Protein AF-A0A497JAL9-F1 (afdb_monomer)

Sequence (230 aa):
MIKQVTHIVPVGFTKEKLIEGIKQFPFHKIILVLGKDDIQGERRAKKTAREIERTFKDIAEVEYLYVDKEDVLNASLELVRAIKKERSEGREVMLNASGSLRNLSIACYISALLSNAKIYTTISKYEDGEVVGVEKVVPIPFIPIRDVSDEQMEILKALKREAPSIDELIYRMKPEIRKGSNEHNSERARVSHHLRKLKKWGLVDTEKVGKNLRIRLTKLGKVYVAGRGG

Nearest PDB structures (foldseek):
  6wxq-assembly1_B  TM=6.470E-01  e=3.733E-10  Saccharolobus solfataricus
  8t66-assembly1_A  TM=6.912E-01  e=1.829E-07  Nitrosococcus halophilus Nc 4
  8t65-assembly1_B  TM=7.073E-01  e=1.253E-06  Nitrosococcus halophilus Nc 4
  1xmx-assembly1_A  TM=4.469E-01  e=4.996E-06  Vibrio cholerae
  6nn7-assembly2_F  TM=3.468E-01  e=5.928E-02  Homo sapiens

Secondary structure (DSSP, 8-state):
----EEEEEE--S-HHHHHHHHTTS--SEEEEEEESS-SHHHHHHHHHHHHHHHHHTTTSEEEEEEE-SS-HHHHHHHHHHHHHHHHHTT-EEEEETTSS-HHHHHHHHHHHHHHT-EEEEEEEEEETTEEEEEEEEEEPPP----PPPHHHHHHHHHTTS-BSSHHHHHHHH-TTS-TTSHHHHHHHHHHHHHHHHHHHTTSEEEEEETTEEEEEE-HHHHHHHHHH--

Radius of gyration: 23.19 Å; Cα contacts (8 Å, |Δi|>4): 377; chains: 1; bounding box: 51×42×67 Å

Structure (mmCIF, N/CA/C/O backbone):
data_AF-A0A497JAL9-F1
#
_entry.id   AF-A0A497JAL9-F1
#
loop_
_atom_site.group_PDB
_atom_site.id
_atom_site.type_symbol
_atom_site.label_atom_id
_atom_site.label_alt_id
_atom_site.label_comp_id
_atom_site.label_asym_id
_atom_site.label_entity_id
_atom_site.label_seq_id
_atom_site.pdbx_PDB_ins_code
_atom_site.Cartn_x
_atom_site.Cartn_y
_atom_site.Cartn_z
_atom_site.occupancy
_atom_site.B_iso_or_equiv
_atom_site.auth_seq_id
_atom_site.auth_comp_id
_atom_site.auth_asym_id
_atom_site.auth_atom_id
_atom_site.pdbx_PDB_model_num
ATOM 1 N N . MET A 1 1 ? -19.205 -19.050 -1.566 1.00 54.62 1 MET A N 1
ATOM 2 C CA . MET A 1 1 ? -18.861 -18.513 -0.230 1.00 54.62 1 MET A CA 1
ATOM 3 C C . MET A 1 1 ? -18.665 -17.016 -0.346 1.00 54.62 1 MET A C 1
ATOM 5 O O . MET A 1 1 ? -17.903 -16.595 -1.209 1.00 54.62 1 MET A O 1
ATOM 9 N N . ILE A 1 2 ? -19.353 -16.227 0.482 1.00 66.25 2 ILE A N 1
ATOM 10 C CA . ILE A 1 2 ? -19.061 -14.796 0.622 1.00 66.25 2 ILE A CA 1
ATOM 11 C C . ILE A 1 2 ? -17.683 -14.687 1.277 1.00 66.25 2 ILE A C 1
ATOM 13 O O . ILE A 1 2 ? -17.426 -15.324 2.297 1.00 66.25 2 ILE A O 1
ATOM 17 N N . LYS A 1 3 ? -16.773 -13.942 0.653 1.00 83.69 3 LYS A N 1
ATOM 18 C CA . LYS A 1 3 ? -15.418 -13.760 1.167 1.00 83.69 3 LYS A CA 1
ATOM 19 C C . LYS A 1 3 ? -15.480 -12.819 2.372 1.00 83.69 3 LYS A C 1
ATOM 21 O O . LYS A 1 3 ? -15.818 -11.650 2.210 1.00 83.69 3 LYS A O 1
ATOM 26 N N . GLN A 1 4 ? -15.187 -13.332 3.566 1.00 94.56 4 GLN A N 1
ATOM 27 C CA . GLN A 1 4 ? -15.139 -12.514 4.777 1.00 94.56 4 GLN A CA 1
ATOM 28 C C . GLN A 1 4 ? -13.970 -11.526 4.711 1.00 94.56 4 GLN A C 1
ATOM 30 O O . GLN A 1 4 ? -12.921 -11.831 4.140 1.00 94.56 4 GLN A O 1
ATOM 35 N N . VAL A 1 5 ? -14.155 -10.346 5.300 1.00 97.00 5 VAL A N 1
ATOM 36 C CA . VAL A 1 5 ? -13.181 -9.249 5.260 1.00 97.00 5 VAL A CA 1
ATOM 37 C C . VAL A 1 5 ? -12.901 -8.756 6.675 1.00 97.00 5 VAL A C 1
ATOM 39 O O . VAL A 1 5 ? -13.833 -8.396 7.400 1.00 97.00 5 VAL A O 1
ATOM 42 N N . THR A 1 6 ? -11.620 -8.705 7.033 1.00 98.25 6 THR A N 1
ATOM 43 C CA . THR A 1 6 ? -11.118 -8.128 8.280 1.00 98.25 6 THR A CA 1
ATOM 44 C C . THR A 1 6 ? -10.454 -6.786 8.007 1.00 98.25 6 THR A C 1
ATOM 46 O O . THR A 1 6 ? -9.517 -6.687 7.209 1.00 98.25 6 THR A O 1
ATOM 49 N N . HIS A 1 7 ? -10.923 -5.749 8.693 1.00 97.81 7 HIS A N 1
ATOM 50 C CA . HIS A 1 7 ? -10.297 -4.432 8.692 1.00 97.81 7 HIS A CA 1
ATOM 51 C C . HIS A 1 7 ? -9.345 -4.308 9.878 1.00 97.81 7 HIS A C 1
ATOM 53 O O . HIS A 1 7 ? -9.765 -4.452 11.019 1.00 97.81 7 HIS A O 1
ATOM 59 N N . ILE A 1 8 ? -8.079 -3.989 9.625 1.00 98.25 8 ILE A N 1
ATOM 60 C CA . ILE A 1 8 ? -7.119 -3.612 10.666 1.00 98.25 8 ILE A CA 1
ATOM 61 C C . ILE A 1 8 ? -7.022 -2.087 10.685 1.00 98.25 8 ILE A C 1
ATOM 63 O O . ILE A 1 8 ? -6.689 -1.462 9.673 1.00 98.25 8 ILE A O 1
ATOM 67 N N . VAL A 1 9 ? -7.344 -1.485 11.828 1.00 97.69 9 VAL A N 1
ATOM 68 C CA . VAL A 1 9 ? -7.588 -0.046 11.948 1.00 97.69 9 VAL A CA 1
ATOM 69 C C . VAL A 1 9 ? -6.788 0.531 13.118 1.00 97.69 9 VAL A C 1
ATOM 71 O O . VAL A 1 9 ? -7.226 0.453 14.265 1.00 97.69 9 VAL A O 1
ATOM 74 N N . PRO A 1 10 ? -5.623 1.142 12.853 1.00 95.88 10 PRO A N 1
ATOM 75 C CA . PRO A 1 10 ? -4.967 2.051 13.782 1.00 95.88 10 PRO A CA 1
ATOM 76 C C . PRO A 1 10 ? -5.909 3.127 14.305 1.00 95.88 10 PRO A C 1
ATOM 78 O O . PRO A 1 10 ? -6.431 3.941 13.535 1.00 95.88 10 PRO A O 1
ATOM 81 N N . VAL A 1 11 ? -6.077 3.170 15.624 1.00 95.06 11 VAL A N 1
ATOM 82 C CA . VAL A 1 11 ? -6.975 4.122 16.276 1.00 95.06 11 VAL A CA 1
ATOM 83 C C . VAL A 1 11 ? -6.198 5.332 16.784 1.00 95.06 11 VAL A C 1
ATOM 85 O O . VAL A 1 11 ? -5.088 5.228 17.307 1.00 95.06 11 VAL A O 1
ATOM 88 N N . GLY A 1 12 ? -6.793 6.506 16.609 1.00 89.94 12 GLY A N 1
ATOM 89 C CA . GLY A 1 12 ? -6.346 7.763 17.198 1.00 89.94 12 GLY A CA 1
ATOM 90 C C . GLY A 1 12 ? -7.543 8.541 17.727 1.00 89.94 12 GLY A C 1
ATOM 91 O O . GLY A 1 12 ? -8.409 7.978 18.395 1.00 89.94 12 GLY A O 1
ATOM 92 N N . PHE A 1 13 ? -7.598 9.848 17.482 1.00 88.00 13 PHE A N 1
ATOM 93 C CA . PHE A 1 13 ? -8.537 10.729 18.197 1.00 88.00 13 PHE A CA 1
ATOM 94 C C . PHE A 1 13 ? -9.815 11.064 17.428 1.00 88.00 13 PHE A C 1
ATOM 96 O O . PHE A 1 13 ? -10.714 11.664 18.008 1.00 88.00 13 PHE A O 1
ATOM 103 N N . THR A 1 14 ? -9.891 10.712 16.145 1.00 86.12 14 THR A N 1
ATOM 104 C CA . THR A 1 14 ? -10.968 11.153 15.248 1.00 86.12 14 THR A CA 1
ATOM 105 C C . THR A 1 14 ? -11.893 9.982 14.923 1.00 86.12 14 THR A C 1
ATOM 107 O O . THR A 1 14 ? -11.645 9.226 13.980 1.00 86.12 14 THR A O 1
ATOM 110 N N . LYS A 1 15 ? -12.945 9.809 15.731 1.00 90.44 15 LYS A N 1
ATOM 111 C CA . LYS A 1 15 ? -13.888 8.684 15.628 1.00 90.44 15 LYS A CA 1
ATOM 112 C C . LYS A 1 15 ? -14.605 8.666 14.280 1.00 90.44 15 LYS A C 1
ATOM 114 O O . LYS A 1 15 ? -14.621 7.643 13.602 1.00 90.44 15 LYS A O 1
ATOM 119 N N . GLU A 1 16 ? -15.174 9.802 13.897 1.00 89.88 16 GLU A N 1
ATOM 120 C CA . GLU A 1 16 ? -16.050 9.974 12.736 1.00 89.88 16 GLU A CA 1
ATOM 121 C C . GLU A 1 16 ? -15.309 9.568 11.461 1.00 89.88 16 GLU A C 1
ATOM 123 O O . GLU A 1 16 ? -15.792 8.754 10.679 1.00 89.88 16 GLU A O 1
ATOM 128 N N . LYS A 1 17 ? -14.054 10.016 11.329 1.00 90.38 17 LYS A N 1
ATOM 129 C CA . LYS A 1 17 ? -13.170 9.636 10.221 1.00 90.38 17 LYS A CA 1
ATOM 130 C C . LYS A 1 17 ? -12.961 8.121 10.118 1.00 90.38 17 LYS A C 1
ATOM 132 O O . LYS A 1 17 ? -12.923 7.579 9.013 1.00 90.38 17 LYS A O 1
ATOM 137 N N . LEU A 1 18 ? -12.779 7.441 11.251 1.00 93.19 18 LEU A N 1
ATOM 138 C CA . LEU A 1 18 ? -12.552 5.997 11.285 1.00 93.19 18 LEU A CA 1
ATOM 139 C C . LEU A 1 18 ? -13.826 5.218 10.959 1.00 93.19 18 LEU A C 1
ATOM 141 O O . LEU A 1 18 ? -13.767 4.312 10.131 1.00 93.19 18 LEU A O 1
ATOM 145 N N . ILE A 1 19 ? -14.961 5.601 11.550 1.00 94.31 19 ILE A N 1
ATOM 146 C CA . ILE A 1 19 ? -16.273 4.995 11.279 1.00 94.31 19 ILE A CA 1
ATOM 147 C C . ILE A 1 19 ? -16.608 5.113 9.794 1.00 94.31 19 ILE A C 1
ATOM 149 O O . ILE A 1 19 ? -16.846 4.101 9.132 1.00 94.31 19 ILE A O 1
ATOM 153 N N . GLU A 1 20 ? -16.565 6.331 9.256 1.00 93.31 20 GLU A N 1
ATOM 154 C CA . GLU A 1 20 ? -16.902 6.577 7.856 1.00 93.31 20 GLU A CA 1
ATOM 155 C C . GLU A 1 20 ? -15.916 5.888 6.913 1.00 93.31 20 GLU A C 1
ATOM 157 O O . GLU A 1 20 ? -16.321 5.363 5.879 1.00 93.31 20 GLU A O 1
ATOM 162 N N . GLY A 1 21 ? -14.639 5.786 7.299 1.00 93.06 21 GLY A N 1
ATOM 163 C CA . GLY A 1 21 ? -13.631 5.054 6.538 1.00 93.06 21 GLY A CA 1
ATOM 164 C C . GLY A 1 21 ? -13.780 3.529 6.558 1.00 93.06 21 GLY A C 1
ATOM 165 O O . GLY A 1 21 ? -13.422 2.881 5.573 1.00 93.06 21 GLY A O 1
ATOM 166 N N . ILE A 1 22 ? -14.290 2.935 7.641 1.00 95.25 22 ILE A N 1
ATOM 167 C CA . ILE A 1 22 ? -14.580 1.490 7.716 1.00 95.25 22 ILE A CA 1
ATOM 168 C C . ILE A 1 22 ? -15.758 1.145 6.799 1.00 95.25 22 ILE A C 1
ATOM 170 O O . ILE A 1 22 ? -15.661 0.194 6.029 1.00 95.25 22 ILE A O 1
ATOM 174 N N . LYS A 1 23 ? -16.812 1.973 6.799 1.00 94.81 23 LYS A N 1
ATOM 175 C CA . LYS A 1 23 ? -18.024 1.782 5.981 1.00 94.81 23 LYS A CA 1
ATOM 176 C C . LYS A 1 23 ? -17.788 1.806 4.464 1.00 94.81 23 LYS A C 1
ATOM 178 O O . LYS A 1 23 ? -18.663 1.385 3.717 1.00 94.81 23 LYS A O 1
ATOM 183 N N . GLN A 1 24 ? -16.630 2.280 3.995 1.00 95.06 24 GLN A N 1
ATOM 184 C CA . GLN A 1 24 ? -16.319 2.354 2.559 1.00 95.06 24 GLN A CA 1
ATOM 185 C C . GLN A 1 24 ? -16.096 0.985 1.900 1.00 95.06 24 GLN A C 1
ATOM 187 O O . GLN A 1 24 ? -16.057 0.897 0.673 1.00 95.06 24 GLN A O 1
ATOM 192 N N . PHE A 1 25 ? -15.925 -0.078 2.689 1.00 94.56 25 PHE A N 1
ATOM 193 C CA . PHE A 1 25 ? -15.725 -1.435 2.189 1.00 94.56 25 PHE A CA 1
ATOM 194 C C . PHE A 1 25 ? -16.517 -2.445 3.024 1.00 94.56 25 PHE A C 1
ATOM 196 O O . PHE A 1 25 ? -16.870 -2.145 4.163 1.00 94.56 25 PHE A O 1
ATOM 203 N N . PRO A 1 26 ? -16.790 -3.653 2.497 1.00 95.00 26 PRO A N 1
ATOM 204 C CA . PRO A 1 26 ? -17.369 -4.727 3.294 1.00 95.00 26 PRO A CA 1
ATOM 205 C C . PRO A 1 26 ? -16.466 -5.082 4.476 1.00 95.00 26 PRO A C 1
ATOM 207 O O . PRO A 1 26 ? -15.263 -5.261 4.301 1.00 95.00 26 PRO A O 1
ATOM 210 N N . PHE A 1 27 ? -17.051 -5.266 5.656 1.00 95.50 27 PHE A N 1
ATOM 211 C CA . PHE A 1 27 ? -16.344 -5.685 6.861 1.00 95.50 27 PHE A CA 1
ATOM 212 C C . PHE A 1 27 ? -17.172 -6.731 7.610 1.00 95.50 27 PHE A C 1
ATOM 214 O O . PHE A 1 27 ? -18.397 -6.684 7.615 1.00 95.50 27 PHE A O 1
ATOM 221 N N . HIS A 1 28 ? -16.482 -7.700 8.200 1.00 97.00 28 HIS A N 1
ATOM 222 C CA . HIS A 1 28 ? -17.069 -8.757 9.035 1.00 97.00 28 HIS A CA 1
ATOM 223 C C . HIS A 1 28 ? -16.363 -8.830 10.392 1.00 97.00 28 HIS A C 1
ATOM 225 O O . HIS A 1 28 ? -16.961 -9.222 11.390 1.00 97.00 28 HIS A O 1
ATOM 231 N N . LYS A 1 29 ? -15.092 -8.409 10.420 1.00 97.81 29 LYS A N 1
ATOM 232 C CA . LYS A 1 29 ? -14.285 -8.247 11.621 1.00 97.81 29 LYS A CA 1
ATOM 233 C C . LYS A 1 29 ? -13.485 -6.948 11.562 1.00 97.81 29 LYS A C 1
ATOM 235 O O . LYS A 1 29 ? -13.030 -6.538 10.490 1.00 97.81 29 LYS A O 1
ATOM 240 N N . ILE A 1 30 ? -13.292 -6.314 12.711 1.00 98.31 30 ILE A N 1
ATOM 241 C CA . ILE A 1 30 ? -12.505 -5.096 12.885 1.00 98.31 30 ILE A CA 1
ATOM 242 C C . ILE A 1 30 ? -11.471 -5.352 13.982 1.00 98.31 30 ILE A C 1
ATOM 244 O O . ILE A 1 30 ? -11.822 -5.646 15.118 1.00 98.31 30 ILE A O 1
ATOM 248 N N . ILE A 1 31 ? -10.191 -5.211 13.653 1.00 98.44 31 ILE A N 1
ATOM 249 C CA . ILE A 1 31 ? -9.084 -5.249 14.610 1.00 98.44 31 ILE A CA 1
ATOM 250 C C . ILE A 1 31 ? -8.635 -3.808 14.854 1.00 98.44 31 ILE A C 1
ATOM 252 O O . ILE A 1 31 ? -8.026 -3.178 13.985 1.00 98.44 31 ILE A O 1
ATOM 256 N N . LEU A 1 32 ? -8.948 -3.279 16.033 1.00 97.81 32 LEU A N 1
ATOM 257 C CA . LEU A 1 32 ? -8.580 -1.935 16.466 1.00 97.81 32 LEU A CA 1
ATOM 258 C C . LEU A 1 32 ? -7.164 -1.954 17.045 1.00 97.81 32 LEU A C 1
ATOM 260 O O . LEU A 1 32 ? -6.902 -2.632 18.038 1.00 97.81 32 LEU A O 1
ATOM 264 N N . VAL A 1 33 ? -6.247 -1.211 16.422 1.00 97.12 33 VAL A N 1
ATOM 265 C CA . VAL A 1 33 ? -4.834 -1.186 16.821 1.00 97.12 33 VAL A CA 1
ATOM 266 C C . VAL A 1 33 ? -4.569 0.009 17.731 1.00 97.12 33 VAL A C 1
ATOM 268 O O . VAL A 1 33 ? -4.807 1.156 17.342 1.00 97.12 33 VAL A O 1
ATOM 271 N N . LEU A 1 34 ? -4.079 -0.275 18.935 1.00 95.12 34 LEU A N 1
ATOM 272 C CA . LEU A 1 34 ? -3.875 0.658 20.044 1.00 95.12 34 LEU A CA 1
ATOM 273 C C . LEU A 1 34 ? -2.447 0.560 20.592 1.00 95.12 34 LEU A C 1
ATOM 275 O O . LEU A 1 34 ? -1.746 -0.420 20.351 1.00 95.12 34 LEU A O 1
ATOM 279 N N . GLY A 1 35 ? -2.013 1.572 21.337 1.00 92.25 35 GLY A N 1
ATOM 280 C CA . GLY A 1 35 ? -0.734 1.549 22.046 1.00 92.25 35 GLY A CA 1
ATOM 281 C C . GLY A 1 35 ? -0.797 0.743 23.345 1.00 92.25 35 GLY A C 1
ATOM 282 O O . GLY A 1 35 ? -1.818 0.753 24.035 1.00 92.25 35 GLY A O 1
ATOM 283 N N . LYS A 1 36 ? 0.304 0.070 23.700 1.00 89.00 36 LYS A N 1
ATOM 284 C CA . LYS A 1 36 ? 0.447 -0.642 24.987 1.00 89.00 36 LYS A CA 1
ATOM 285 C C . LYS A 1 36 ? 0.458 0.309 26.191 1.00 89.00 36 LYS A C 1
ATOM 287 O O . LYS A 1 36 ? -0.063 -0.047 27.246 1.00 89.00 36 LYS A O 1
ATOM 292 N N . ASP A 1 37 ? 0.992 1.515 26.024 1.00 83.12 37 ASP A N 1
ATOM 293 C CA . ASP A 1 37 ? 1.169 2.466 27.124 1.00 83.12 37 ASP A CA 1
ATOM 294 C C . ASP A 1 37 ? -0.157 3.033 27.654 1.00 83.12 37 ASP A C 1
ATOM 296 O O . ASP A 1 37 ? -1.207 2.965 27.014 1.00 83.12 37 ASP A O 1
ATOM 300 N N . ASP A 1 38 ? -0.133 3.634 28.844 1.00 76.50 38 ASP A N 1
ATOM 301 C CA . ASP A 1 38 ? -1.302 4.320 29.419 1.00 76.50 38 ASP A CA 1
ATOM 302 C C . ASP A 1 38 ? -1.085 5.826 29.609 1.00 76.50 38 ASP A C 1
ATOM 304 O O . ASP A 1 38 ? -1.479 6.433 30.604 1.00 76.50 38 ASP A O 1
ATOM 308 N N . ILE A 1 39 ? -0.455 6.451 28.616 1.00 80.75 39 ILE A N 1
ATOM 309 C CA . ILE A 1 39 ? -0.305 7.907 28.551 1.00 80.75 39 ILE A CA 1
ATOM 310 C C . ILE A 1 39 ? -1.612 8.591 28.117 1.00 80.75 39 ILE A C 1
ATOM 312 O O . ILE A 1 39 ? -2.488 7.976 27.506 1.00 80.75 39 ILE A O 1
ATOM 316 N N . GLN A 1 40 ? -1.744 9.895 28.388 1.00 76.50 40 GLN A N 1
ATOM 317 C CA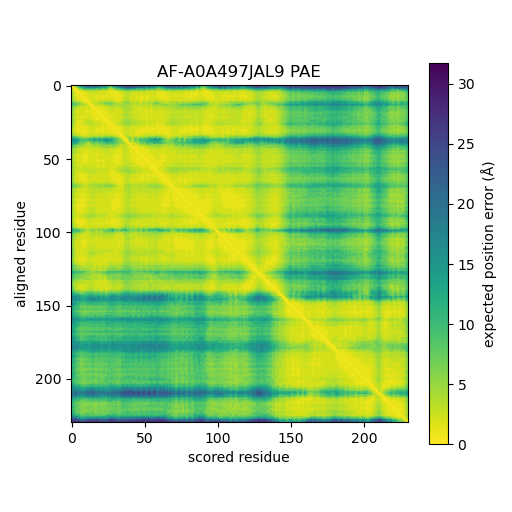 . GLN A 1 40 ? -2.969 10.671 28.123 1.00 76.50 40 GLN A CA 1
ATOM 318 C C . GLN A 1 40 ? -3.490 10.515 26.683 1.00 76.50 40 GLN A C 1
ATOM 320 O O . GLN A 1 40 ? -4.691 10.329 26.473 1.00 76.50 40 GLN A O 1
ATOM 325 N N . GLY A 1 41 ? -2.590 10.545 25.694 1.00 80.44 41 GLY A N 1
ATOM 326 C CA . GLY A 1 41 ? -2.948 10.316 24.294 1.00 80.44 41 GLY A CA 1
ATOM 327 C C . GLY A 1 41 ? -3.560 8.931 24.072 1.00 80.44 41 GLY A C 1
ATOM 328 O O . GLY A 1 41 ? -4.585 8.805 23.408 1.00 80.44 41 GLY A O 1
ATOM 329 N N . GLU A 1 42 ? -3.002 7.891 24.688 1.00 87.94 42 GLU A N 1
ATOM 330 C CA . GLU A 1 42 ? -3.510 6.528 24.530 1.00 87.94 42 GLU A CA 1
ATOM 331 C C . GLU A 1 42 ? -4.855 6.318 25.230 1.00 87.94 42 GLU A C 1
ATOM 333 O O . GLU A 1 42 ? -5.739 5.667 24.681 1.00 87.94 42 GLU A O 1
ATOM 338 N N . ARG A 1 43 ? -5.090 6.960 26.380 1.00 87.56 43 ARG A N 1
ATOM 339 C CA . ARG A 1 43 ? -6.415 6.950 27.026 1.00 87.56 43 ARG A CA 1
ATOM 340 C C . ARG A 1 43 ? -7.504 7.504 26.110 1.00 87.56 43 ARG A C 1
ATOM 342 O O . ARG A 1 43 ? -8.606 6.956 26.056 1.00 87.56 43 ARG A O 1
ATOM 349 N N . ARG A 1 44 ? -7.192 8.563 25.353 1.00 90.00 44 ARG A N 1
ATOM 350 C CA . ARG A 1 44 ? -8.113 9.124 24.355 1.00 90.00 44 ARG A CA 1
ATOM 351 C C . ARG A 1 44 ? -8.338 8.156 23.194 1.00 90.00 44 ARG A C 1
ATOM 353 O O . ARG A 1 44 ? -9.487 7.950 22.824 1.00 90.00 44 ARG A O 1
ATOM 360 N N . ALA A 1 45 ? -7.284 7.528 22.670 1.00 92.31 45 ALA A N 1
ATOM 361 C CA . ALA A 1 45 ? -7.406 6.519 21.614 1.00 92.31 45 ALA A CA 1
ATOM 362 C C . ALA A 1 45 ? -8.239 5.302 22.064 1.00 92.31 45 ALA A C 1
ATOM 364 O O . ALA A 1 45 ? -9.151 4.891 21.350 1.00 92.31 45 ALA A O 1
ATOM 365 N N . LYS A 1 46 ? -8.020 4.796 23.286 1.00 93.81 46 LYS A N 1
ATOM 366 C CA . LYS A 1 46 ? -8.829 3.736 23.915 1.00 93.81 46 LYS A CA 1
ATOM 367 C C . LYS A 1 46 ? -10.303 4.139 24.044 1.00 93.81 46 LYS A C 1
ATOM 369 O O . LYS A 1 46 ? -11.182 3.314 23.802 1.00 93.81 46 LYS A O 1
ATOM 374 N N . LYS A 1 47 ? -10.601 5.402 24.387 1.00 94.25 47 LYS A N 1
ATOM 375 C CA . LYS A 1 47 ? -11.983 5.920 24.403 1.00 94.25 47 LYS A CA 1
ATOM 376 C C . LYS A 1 47 ? -12.600 5.892 23.001 1.00 94.25 47 LYS A C 1
ATOM 378 O O . LYS A 1 47 ? -13.681 5.331 22.846 1.00 94.25 47 LYS A O 1
ATOM 383 N N . THR A 1 48 ? -11.895 6.412 21.994 1.00 95.19 48 THR A N 1
ATOM 384 C CA . THR A 1 48 ? -12.325 6.346 20.586 1.00 95.19 48 THR A CA 1
ATOM 385 C C . THR A 1 48 ? -12.597 4.902 20.160 1.00 95.19 48 THR A C 1
ATOM 387 O O . THR A 1 48 ? -13.622 4.622 19.547 1.00 95.19 48 THR A O 1
ATOM 390 N N . ALA A 1 49 ? -11.711 3.968 20.514 1.00 96.38 49 ALA A N 1
ATOM 391 C CA . ALA A 1 49 ? -11.836 2.563 20.143 1.00 96.38 49 ALA A CA 1
ATOM 392 C C . ALA A 1 49 ? -13.090 1.910 20.743 1.00 96.38 49 ALA A C 1
ATOM 394 O O . ALA A 1 49 ? -13.824 1.243 20.021 1.00 96.38 49 ALA A O 1
ATOM 395 N N . ARG A 1 50 ? -13.403 2.190 22.016 1.00 96.75 50 ARG A N 1
ATOM 396 C CA . ARG A 1 50 ? -14.649 1.732 22.660 1.00 96.75 50 ARG A CA 1
ATOM 397 C C . ARG A 1 50 ? -15.899 2.298 21.988 1.00 96.75 50 ARG A C 1
ATOM 399 O O . ARG A 1 50 ? -16.920 1.623 21.916 1.00 96.75 50 ARG A O 1
ATOM 406 N N . GLU A 1 51 ? -15.853 3.543 21.523 1.00 96.44 51 GLU A N 1
ATOM 407 C CA . GLU A 1 51 ? -16.971 4.151 20.790 1.00 96.44 51 GLU A CA 1
ATOM 408 C C . GLU A 1 51 ? -17.157 3.505 19.406 1.00 96.44 51 GLU A C 1
ATOM 410 O O . GLU A 1 51 ? -18.291 3.237 19.001 1.00 96.44 51 GLU A O 1
ATOM 415 N N . ILE A 1 52 ? -16.059 3.185 18.712 1.00 96.56 52 ILE A N 1
ATOM 416 C CA . ILE A 1 52 ? -16.082 2.429 17.450 1.00 96.56 52 ILE A CA 1
ATOM 417 C C . ILE A 1 52 ? -16.629 1.013 17.681 1.00 96.56 52 ILE A C 1
ATOM 419 O O . ILE A 1 52 ? -17.526 0.589 16.958 1.00 96.56 52 ILE A O 1
ATOM 423 N N . GLU A 1 53 ? -16.158 0.308 18.713 1.00 97.75 53 GLU A N 1
ATOM 424 C CA . GLU A 1 53 ? -16.663 -1.015 19.098 1.00 97.75 53 GLU A CA 1
ATOM 425 C C . GLU A 1 53 ? -18.174 -0.980 19.341 1.00 97.75 53 GLU A C 1
ATOM 427 O O . GLU A 1 53 ? -18.913 -1.751 18.736 1.00 97.75 53 GLU A O 1
ATOM 432 N N . ARG A 1 54 ? -18.661 -0.031 20.151 1.00 97.06 54 ARG A N 1
ATOM 433 C CA . ARG A 1 54 ? -20.102 0.141 20.407 1.00 97.06 54 ARG A CA 1
ATOM 434 C C . ARG A 1 54 ? -20.916 0.365 19.138 1.00 97.06 54 ARG A C 1
ATOM 436 O O . ARG A 1 54 ? -22.067 -0.046 19.103 1.00 97.06 54 ARG A O 1
ATOM 443 N N . THR A 1 55 ? -20.332 1.017 18.135 1.00 97.00 55 THR A N 1
ATOM 444 C CA . THR A 1 55 ? -20.999 1.300 16.858 1.00 97.00 55 THR A CA 1
ATOM 445 C C . THR A 1 55 ? -21.143 0.044 15.994 1.00 97.00 55 THR A C 1
ATOM 447 O O . THR A 1 55 ? -22.120 -0.077 15.262 1.00 97.00 55 THR A O 1
ATOM 450 N N . PHE A 1 56 ? -20.181 -0.882 16.057 1.00 97.19 56 PHE A N 1
ATOM 451 C CA . PHE A 1 56 ? -20.091 -2.003 15.114 1.00 97.19 56 PHE A CA 1
ATOM 452 C C . PHE A 1 56 ? -20.318 -3.391 15.722 1.00 97.19 56 PHE A C 1
ATOM 454 O O . PHE A 1 56 ? -20.536 -4.328 14.960 1.00 97.19 56 PHE A O 1
ATOM 461 N N . LYS A 1 57 ? -20.314 -3.540 17.053 1.00 95.44 57 LYS A N 1
ATOM 462 C CA . LYS A 1 57 ? -20.407 -4.838 17.753 1.00 95.44 57 LYS A CA 1
ATOM 463 C C . LYS A 1 57 ? -21.601 -5.712 17.347 1.00 95.44 57 LYS A C 1
ATOM 465 O O . LYS A 1 57 ? -21.511 -6.929 17.429 1.00 95.44 57 LYS A O 1
ATOM 470 N N . ASP A 1 58 ? -22.707 -5.101 16.919 1.00 96.00 58 ASP A N 1
ATOM 471 C CA . ASP A 1 58 ? -23.936 -5.820 16.567 1.00 96.00 58 ASP A CA 1
ATOM 472 C C . ASP A 1 58 ? -23.911 -6.333 15.113 1.00 96.00 58 ASP A C 1
ATOM 474 O O . ASP A 1 58 ? -24.752 -7.140 14.726 1.00 96.00 58 ASP A O 1
ATOM 478 N N . ILE A 1 59 ? -22.948 -5.873 14.301 1.00 96.12 59 ILE A N 1
ATOM 479 C CA . ILE A 1 59 ? -22.830 -6.209 12.871 1.00 96.12 59 ILE A CA 1
ATOM 480 C C . ILE A 1 59 ? -21.452 -6.754 12.464 1.00 96.12 59 ILE A C 1
ATOM 482 O O . ILE A 1 59 ? -21.296 -7.221 11.337 1.00 96.12 59 ILE A O 1
ATOM 486 N N . ALA A 1 60 ? -20.452 -6.700 13.346 1.00 96.56 60 ALA A N 1
ATOM 487 C CA . ALA A 1 60 ? -19.107 -7.208 13.102 1.00 96.56 60 ALA A CA 1
ATOM 488 C C . ALA A 1 60 ? -18.408 -7.631 14.401 1.00 96.56 60 ALA A C 1
ATOM 490 O O . ALA A 1 60 ? -18.618 -7.043 15.461 1.00 96.56 60 ALA A O 1
ATOM 491 N N . GLU A 1 61 ? -17.513 -8.614 14.295 1.00 97.12 61 GLU A N 1
ATOM 492 C CA . GLU A 1 61 ? -16.594 -8.974 15.377 1.00 97.12 61 GLU A CA 1
ATOM 493 C C . GLU A 1 61 ? -15.583 -7.838 15.594 1.00 97.12 61 GLU A C 1
ATOM 495 O O . GLU A 1 61 ? -15.011 -7.323 14.632 1.00 97.12 61 GLU A O 1
ATOM 500 N N . VAL A 1 62 ? -15.341 -7.441 16.845 1.00 98.06 62 VAL A N 1
ATOM 501 C CA . VAL A 1 62 ? -14.371 -6.390 17.176 1.00 98.06 62 VAL A CA 1
ATOM 502 C C . VAL A 1 62 ? -13.311 -6.953 18.116 1.00 98.06 62 VAL A C 1
ATOM 504 O O . VAL A 1 62 ? -13.623 -7.440 19.198 1.00 98.06 62 VAL A O 1
ATOM 507 N N . GLU A 1 63 ? -12.048 -6.873 17.703 1.00 98.12 63 GLU A N 1
ATOM 508 C CA . GLU A 1 63 ? -10.883 -7.270 18.494 1.00 98.12 63 GLU A CA 1
ATOM 509 C C . GLU A 1 63 ? -9.933 -6.086 18.700 1.00 98.12 63 GLU A C 1
ATOM 511 O O . GLU A 1 63 ? -9.896 -5.134 17.918 1.00 98.12 63 GLU A O 1
ATOM 516 N N . TYR A 1 64 ? -9.111 -6.181 19.742 1.00 97.88 64 TYR A N 1
ATOM 517 C CA . TYR A 1 64 ? -8.081 -5.202 20.060 1.00 97.88 64 TYR A CA 1
ATOM 518 C C . TYR A 1 64 ? -6.689 -5.795 19.841 1.00 97.88 64 TYR A C 1
ATOM 520 O O . TYR A 1 64 ? -6.387 -6.885 20.327 1.00 97.88 64 TYR A O 1
ATOM 528 N N . LEU A 1 65 ? -5.823 -5.048 19.159 1.00 97.56 65 LEU A N 1
ATOM 529 C CA . LEU A 1 65 ? -4.401 -5.350 19.022 1.00 97.56 65 LEU A CA 1
ATOM 530 C C . LEU A 1 65 ? -3.593 -4.232 19.678 1.00 97.56 65 LEU A C 1
ATOM 532 O O . LEU A 1 65 ? -3.645 -3.086 19.240 1.00 97.56 65 LEU A O 1
ATOM 536 N N . TYR A 1 66 ? -2.828 -4.566 20.710 1.00 96.25 66 TYR A N 1
ATOM 537 C CA . TYR A 1 66 ? -1.958 -3.612 21.391 1.00 96.25 66 TYR A CA 1
ATOM 538 C C . TYR A 1 66 ? -0.536 -3.727 20.855 1.00 96.25 66 TYR A C 1
ATOM 540 O O . TYR A 1 66 ? 0.027 -4.820 20.868 1.00 96.25 66 TYR A O 1
ATOM 548 N N . VAL A 1 67 ? 0.043 -2.604 20.433 1.00 95.19 67 VAL A N 1
ATOM 549 C CA . VAL A 1 67 ? 1.396 -2.523 19.869 1.00 95.19 67 VAL A CA 1
ATOM 550 C C . VAL A 1 67 ? 2.246 -1.479 20.581 1.00 95.19 67 VAL A C 1
ATOM 552 O O . VAL A 1 67 ? 1.731 -0.564 21.227 1.00 95.19 67 VAL A O 1
ATOM 555 N N . ASP A 1 68 ? 3.560 -1.608 20.451 1.00 91.69 68 ASP A N 1
ATOM 556 C CA . ASP A 1 68 ? 4.479 -0.513 20.763 1.00 91.69 68 ASP A CA 1
ATOM 557 C C . ASP A 1 68 ? 4.445 0.502 19.608 1.00 91.69 68 ASP A C 1
ATOM 559 O O . ASP A 1 68 ? 4.699 0.148 18.460 1.00 91.69 68 ASP A O 1
ATOM 563 N N . LYS A 1 69 ? 4.064 1.755 19.877 1.00 86.50 69 LYS A N 1
ATOM 564 C CA . LYS A 1 69 ? 3.911 2.784 18.827 1.00 86.50 69 LYS A CA 1
ATOM 565 C C . LYS A 1 69 ? 5.214 3.526 18.524 1.00 86.50 69 LYS A C 1
ATOM 567 O O . LYS A 1 69 ? 5.269 4.268 17.534 1.00 86.50 69 LYS A O 1
ATOM 572 N N . GLU A 1 70 ? 6.218 3.372 19.378 1.00 88.50 70 GLU A N 1
ATOM 573 C CA . GLU A 1 70 ? 7.540 3.974 19.220 1.00 88.50 70 GLU A CA 1
ATOM 574 C C . GLU A 1 70 ? 8.469 3.029 18.447 1.00 88.50 70 GLU A C 1
ATOM 576 O O . GLU A 1 70 ? 9.288 3.496 17.654 1.00 88.50 70 GLU A O 1
ATOM 581 N N . ASP A 1 71 ? 8.245 1.714 18.544 1.00 93.69 71 ASP A N 1
ATOM 582 C CA . ASP A 1 71 ? 8.917 0.704 17.723 1.00 93.69 71 ASP A CA 1
ATOM 583 C C . ASP A 1 71 ? 8.100 0.314 16.474 1.00 93.69 71 ASP A C 1
ATOM 585 O O . ASP A 1 71 ? 7.266 -0.598 16.465 1.00 93.69 71 ASP A O 1
ATOM 589 N N . VAL A 1 72 ? 8.394 0.991 15.361 1.00 95.75 72 VAL A N 1
ATOM 590 C CA . VAL A 1 72 ? 7.753 0.752 14.056 1.00 95.75 72 VAL A CA 1
ATOM 591 C C . VAL A 1 72 ? 7.948 -0.685 13.555 1.00 95.75 72 VAL A C 1
ATOM 593 O O . VAL A 1 72 ? 7.036 -1.239 12.930 1.00 95.75 72 VAL A O 1
ATOM 596 N N . LEU A 1 73 ? 9.114 -1.298 13.779 1.00 95.94 73 LEU A N 1
ATOM 597 C CA . LEU A 1 73 ? 9.405 -2.639 13.261 1.00 95.94 73 LEU A CA 1
ATOM 598 C C . LEU A 1 73 ? 8.677 -3.707 14.074 1.00 95.94 73 LEU A C 1
ATOM 600 O O . LEU A 1 73 ? 8.085 -4.616 13.486 1.00 95.94 73 LEU A O 1
ATOM 604 N N . ASN A 1 74 ? 8.652 -3.565 15.397 1.00 96.25 74 ASN A N 1
ATOM 605 C CA . ASN A 1 74 ? 7.887 -4.455 16.261 1.00 96.25 74 ASN A CA 1
ATOM 606 C C . ASN A 1 74 ? 6.376 -4.333 16.002 1.00 96.25 74 ASN A C 1
ATOM 608 O O . ASN A 1 74 ? 5.708 -5.349 15.799 1.00 96.25 74 ASN A O 1
ATOM 612 N N . ALA A 1 75 ? 5.848 -3.108 15.868 1.00 96.75 75 ALA A N 1
ATOM 613 C CA . ALA A 1 75 ? 4.459 -2.897 15.456 1.00 96.75 75 ALA A CA 1
ATOM 614 C C . ALA A 1 75 ? 4.158 -3.561 14.104 1.00 96.75 75 ALA A C 1
ATOM 616 O O . ALA A 1 75 ? 3.121 -4.205 13.936 1.00 96.75 75 ALA A O 1
ATOM 617 N N . SER A 1 76 ? 5.081 -3.453 13.141 1.00 97.50 76 SER A N 1
ATOM 618 C CA . SER A 1 76 ? 4.942 -4.115 11.838 1.00 97.50 76 SER A CA 1
ATOM 619 C C . SER A 1 76 ? 4.909 -5.639 11.974 1.00 97.50 76 SER A C 1
ATOM 621 O O . SER A 1 76 ? 4.112 -6.305 11.315 1.00 97.50 76 SER A O 1
ATOM 623 N N . LEU A 1 77 ? 5.740 -6.215 12.846 1.00 97.62 77 LEU A N 1
ATOM 624 C CA . LEU A 1 77 ? 5.754 -7.654 13.110 1.00 97.62 77 LEU A CA 1
ATOM 625 C C . LEU A 1 77 ? 4.424 -8.136 13.711 1.00 97.62 77 LEU A C 1
ATOM 627 O O . LEU A 1 77 ? 3.884 -9.153 13.265 1.00 97.62 77 LEU A O 1
ATOM 631 N N . GLU A 1 78 ? 3.878 -7.412 14.689 1.00 98.12 78 GLU A N 1
ATOM 632 C CA . GLU A 1 78 ? 2.580 -7.722 15.305 1.00 98.12 78 GLU A CA 1
ATOM 633 C C . GLU A 1 78 ? 1.432 -7.619 14.287 1.00 98.12 78 GLU A C 1
ATOM 635 O O . GLU A 1 78 ? 0.612 -8.536 14.182 1.00 98.12 78 GLU A O 1
ATOM 640 N N . LEU A 1 79 ? 1.428 -6.576 13.452 1.00 98.12 79 LEU A N 1
ATOM 641 C CA . LEU A 1 79 ? 0.466 -6.412 12.360 1.00 98.12 79 LEU A CA 1
ATOM 642 C C . LEU A 1 79 ? 0.567 -7.541 11.323 1.00 98.12 79 LEU A C 1
ATOM 644 O O . LEU A 1 79 ? -0.452 -8.111 10.938 1.00 98.12 79 LEU A O 1
ATOM 648 N N . VAL A 1 80 ? 1.774 -7.919 10.889 1.00 98.12 80 VAL A N 1
ATOM 649 C CA . VAL A 1 80 ? 1.975 -9.038 9.947 1.00 98.12 80 VAL A CA 1
ATOM 650 C C . VAL A 1 80 ? 1.475 -10.359 10.536 1.00 98.12 80 VAL A C 1
ATOM 652 O O . VAL A 1 80 ? 0.848 -11.145 9.819 1.00 98.12 80 VAL A O 1
ATOM 655 N N . ARG A 1 81 ? 1.699 -10.605 11.834 1.00 98.25 81 ARG A N 1
ATOM 656 C CA . ARG A 1 81 ? 1.158 -11.783 12.532 1.00 98.25 81 ARG A CA 1
ATOM 657 C C . ARG A 1 81 ? -0.371 -11.778 12.535 1.00 98.25 81 ARG A C 1
ATOM 659 O O . ARG A 1 81 ? -0.960 -12.802 12.189 1.00 98.25 81 ARG A O 1
ATOM 666 N N . ALA A 1 82 ? -0.998 -10.639 12.833 1.00 98.38 82 ALA A N 1
ATOM 667 C CA . ALA A 1 82 ? -2.453 -10.489 12.779 1.00 98.38 82 ALA A CA 1
ATOM 668 C C . ALA A 1 82 ? -3.001 -10.737 11.361 1.00 98.38 82 ALA A C 1
ATOM 670 O O . ALA A 1 82 ? -3.910 -11.543 11.181 1.00 98.38 82 ALA A O 1
ATOM 671 N N . ILE A 1 83 ? -2.382 -10.145 10.332 1.00 98.38 83 ILE A N 1
ATOM 672 C CA . ILE A 1 83 ? -2.758 -10.365 8.925 1.00 98.38 83 ILE A CA 1
ATOM 673 C C . ILE A 1 83 ? -2.657 -11.851 8.555 1.00 98.38 83 ILE A C 1
ATOM 675 O O . ILE A 1 83 ? -3.543 -12.390 7.889 1.00 98.38 83 ILE A O 1
ATOM 679 N N . LYS A 1 84 ? -1.574 -12.525 8.963 1.00 97.88 84 LYS A N 1
ATOM 680 C CA . LYS A 1 84 ? -1.358 -13.947 8.667 1.00 97.88 84 LYS A CA 1
ATOM 681 C C . LYS A 1 84 ? -2.402 -14.833 9.351 1.00 97.88 84 LYS A C 1
ATOM 683 O O . LYS A 1 84 ? -2.905 -15.744 8.696 1.00 97.88 84 LYS A O 1
ATOM 688 N N . LYS A 1 85 ? -2.736 -14.553 10.617 1.00 97.88 85 LYS A N 1
ATOM 689 C CA . LYS A 1 85 ? -3.791 -15.255 11.367 1.00 97.88 85 LYS A CA 1
ATOM 690 C C . LYS A 1 85 ? -5.126 -15.163 10.624 1.00 97.88 85 LYS A C 1
ATOM 692 O O . LYS A 1 85 ? -5.669 -16.184 10.216 1.00 97.88 85 LYS A O 1
ATOM 697 N N . GLU A 1 86 ? -5.575 -13.950 10.322 1.00 97.75 86 GLU A N 1
ATOM 698 C CA . GLU A 1 86 ? -6.864 -13.712 9.656 1.00 97.75 86 GLU A CA 1
ATOM 699 C C . GLU A 1 86 ? -6.944 -14.365 8.267 1.00 97.75 86 GLU A C 1
ATOM 701 O O . GLU A 1 86 ? -7.962 -14.944 7.888 1.00 97.75 86 GLU A O 1
ATOM 706 N N . ARG A 1 87 ? -5.840 -14.354 7.514 1.00 96.19 87 ARG A N 1
ATOM 707 C CA . ARG A 1 87 ? -5.768 -15.051 6.222 1.00 96.19 87 ARG A CA 1
ATOM 708 C C . ARG A 1 87 ? -5.798 -16.566 6.341 1.00 96.19 87 ARG A C 1
ATOM 710 O O . ARG A 1 87 ? -6.341 -17.212 5.449 1.00 96.19 87 ARG A O 1
ATOM 717 N N . SER A 1 88 ? -5.209 -17.133 7.393 1.00 96.12 88 SER A N 1
ATOM 718 C CA . SER A 1 88 ? -5.274 -18.580 7.635 1.00 96.12 88 SER A CA 1
ATOM 719 C C . SER A 1 88 ? -6.701 -19.051 7.928 1.00 96.12 88 SER A C 1
ATOM 721 O O . SER A 1 88 ? -7.045 -20.182 7.606 1.00 96.12 88 SER A O 1
ATOM 723 N N . GLU A 1 89 ? -7.551 -18.145 8.414 1.00 95.06 89 GLU A N 1
ATOM 724 C CA . GLU A 1 89 ? -8.994 -18.342 8.597 1.00 95.06 89 GLU A CA 1
ATOM 725 C C . GLU A 1 89 ? -9.803 -18.036 7.313 1.00 95.06 89 GLU A C 1
ATOM 727 O O . GLU A 1 89 ? -11.030 -17.996 7.328 1.00 95.06 89 GLU A O 1
ATOM 732 N N . GLY A 1 90 ? -9.130 -17.818 6.176 1.00 94.50 90 GLY A N 1
ATOM 733 C CA . GLY A 1 90 ? -9.760 -17.593 4.872 1.00 94.50 90 GLY A CA 1
ATOM 734 C C . GLY A 1 90 ? -10.259 -16.165 4.632 1.00 94.50 90 GLY A C 1
ATOM 735 O O . GLY A 1 90 ? -10.919 -15.923 3.616 1.00 94.50 90 GLY A O 1
ATOM 736 N N . ARG A 1 91 ? -9.945 -15.208 5.518 1.00 95.75 91 ARG A N 1
ATOM 737 C CA . ARG A 1 91 ? -10.403 -13.817 5.388 1.00 95.75 91 ARG A CA 1
ATOM 738 C C . ARG A 1 91 ? -9.505 -12.989 4.472 1.00 95.75 91 ARG A C 1
ATOM 740 O O . ARG A 1 91 ? -8.280 -13.135 4.426 1.00 95.75 91 ARG A O 1
ATOM 747 N N . GLU A 1 92 ? -10.121 -12.070 3.737 1.00 96.75 92 GLU A N 1
ATOM 748 C CA . GLU A 1 92 ? -9.409 -10.959 3.112 1.00 96.75 92 GLU A CA 1
ATOM 749 C C . GLU A 1 92 ? -9.058 -9.914 4.171 1.00 96.75 92 GLU A C 1
ATOM 751 O O . GLU A 1 92 ? -9.862 -9.635 5.051 1.00 96.75 92 GLU A O 1
ATOM 756 N N . VAL A 1 93 ? -7.867 -9.319 4.084 1.00 97.75 93 VAL A N 1
ATOM 757 C CA . VAL A 1 93 ? -7.407 -8.334 5.070 1.00 97.75 93 VAL A CA 1
ATOM 758 C C . VAL A 1 93 ? -7.145 -6.994 4.400 1.00 97.75 93 VAL A C 1
ATOM 760 O O . VAL A 1 93 ? -6.442 -6.930 3.383 1.00 97.75 93 VAL A O 1
ATOM 763 N N . MET A 1 94 ? -7.697 -5.939 4.997 1.00 97.44 94 MET A N 1
ATOM 764 C CA . MET A 1 94 ? -7.543 -4.549 4.574 1.00 97.44 94 MET A CA 1
ATOM 765 C C . MET A 1 94 ? -7.040 -3.694 5.741 1.00 97.44 94 MET A C 1
ATOM 767 O O . MET A 1 94 ? -7.554 -3.790 6.850 1.00 97.44 94 MET A O 1
ATOM 771 N N . LEU A 1 95 ? -6.044 -2.842 5.498 1.00 97.69 95 LEU A N 1
ATOM 772 C CA . LEU A 1 95 ? -5.525 -1.890 6.475 1.00 97.69 95 LEU A CA 1
ATOM 773 C C . LEU A 1 95 ? -6.075 -0.489 6.195 1.00 97.69 95 LEU A C 1
ATOM 775 O O . LEU A 1 95 ? -5.885 0.052 5.104 1.00 97.69 95 LEU A O 1
ATOM 779 N N . ASN A 1 96 ? -6.705 0.117 7.199 1.00 96.12 96 ASN A N 1
ATOM 780 C CA . ASN A 1 96 ? -7.166 1.502 7.152 1.00 96.12 96 ASN A CA 1
ATOM 781 C C . ASN A 1 96 ? -6.178 2.402 7.906 1.00 96.12 96 ASN A C 1
ATOM 783 O O . ASN A 1 96 ? -6.291 2.587 9.114 1.00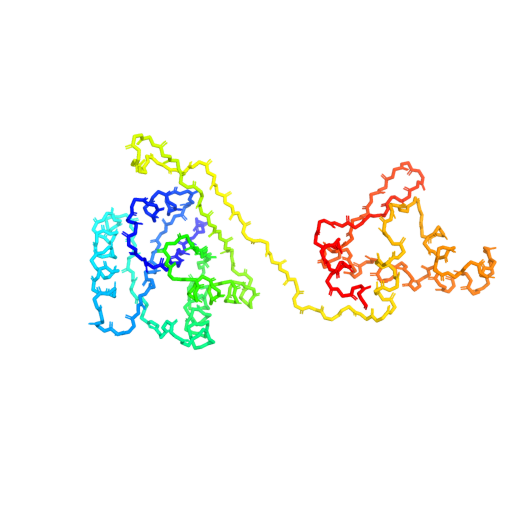 96.12 96 ASN A O 1
ATOM 787 N N . ALA A 1 97 ? -5.229 3.014 7.200 1.00 94.94 97 ALA A N 1
ATOM 788 C CA . ALA A 1 97 ? -4.170 3.818 7.816 1.00 94.94 97 ALA A CA 1
ATOM 789 C C . ALA A 1 97 ? -4.573 5.289 8.081 1.00 94.94 97 ALA A C 1
ATOM 791 O O . ALA A 1 97 ? -3.707 6.163 8.157 1.00 94.94 97 ALA A O 1
ATOM 792 N N . SER A 1 98 ? -5.875 5.581 8.198 1.00 90.88 98 SER A N 1
ATOM 793 C CA . SER A 1 98 ? -6.408 6.955 8.219 1.00 90.88 98 SER A CA 1
ATOM 794 C C . SER A 1 98 ? -6.383 7.657 9.577 1.00 90.88 98 SER A C 1
ATOM 796 O O . SER A 1 98 ? -6.527 8.883 9.601 1.00 90.88 98 SER A O 1
ATOM 798 N N . GLY A 1 99 ? -6.298 6.913 10.686 1.00 81.62 99 GLY A N 1
ATOM 799 C CA . GLY A 1 99 ? -6.770 7.411 11.983 1.00 81.62 99 GLY A CA 1
ATOM 800 C C . GLY A 1 99 ? -5.775 7.505 13.131 1.00 81.62 99 GLY A C 1
ATOM 801 O O . GLY A 1 99 ? -6.178 8.009 14.171 1.00 81.62 99 GLY A O 1
ATOM 802 N N . SER A 1 100 ? -4.521 7.065 12.994 1.00 84.00 100 SER A N 1
ATOM 803 C CA . SER A 1 100 ? -3.567 7.022 14.118 1.00 84.00 100 SER A CA 1
ATOM 804 C C . SER A 1 100 ? -2.287 7.830 13.871 1.00 84.00 100 SER A C 1
ATOM 806 O O . SER A 1 100 ? -2.186 8.602 12.917 1.00 84.00 100 SER A O 1
ATOM 808 N N . LEU A 1 101 ? -1.313 7.675 14.772 1.00 86.81 101 LEU A N 1
ATOM 809 C CA . LEU A 1 101 ? 0.015 8.274 14.690 1.00 86.81 101 LEU A CA 1
ATOM 810 C C . LEU A 1 101 ? 0.738 7.862 13.405 1.00 86.81 101 LEU A C 1
ATOM 812 O O . LEU A 1 101 ? 0.607 6.735 12.924 1.00 86.81 101 LEU A O 1
ATOM 816 N N . ARG A 1 102 ? 1.589 8.765 12.905 1.00 90.62 102 ARG A N 1
ATOM 817 C CA . ARG A 1 102 ? 2.361 8.568 11.667 1.00 90.62 102 ARG A CA 1
ATOM 818 C C . ARG A 1 102 ? 3.190 7.281 11.693 1.00 90.62 102 ARG A C 1
ATOM 820 O O . ARG A 1 102 ? 3.181 6.550 10.708 1.00 90.62 102 ARG A O 1
ATOM 827 N N . ASN A 1 103 ? 3.829 6.972 12.823 1.00 91.81 103 ASN A N 1
ATOM 828 C CA . ASN A 1 103 ? 4.621 5.750 13.003 1.00 91.81 103 ASN A CA 1
ATOM 829 C C . ASN A 1 103 ? 3.790 4.482 12.773 1.00 91.81 103 ASN A C 1
ATOM 831 O O . ASN A 1 103 ? 4.237 3.566 12.088 1.00 91.81 103 ASN A O 1
ATOM 835 N N . LEU A 1 104 ? 2.548 4.452 13.264 1.00 92.94 104 LEU A N 1
ATOM 836 C CA . LEU A 1 104 ? 1.668 3.300 13.091 1.00 92.94 104 LEU A CA 1
ATOM 837 C C . LEU A 1 104 ? 1.121 3.205 11.657 1.00 92.94 104 LEU A C 1
ATOM 839 O O . LEU A 1 104 ? 0.964 2.102 11.133 1.00 92.94 104 LEU A O 1
ATOM 843 N N . SER A 1 105 ? 0.910 4.336 10.973 1.00 93.38 105 SER A N 1
ATOM 844 C CA . SER A 1 105 ? 0.620 4.341 9.530 1.00 93.38 105 SER A CA 1
ATOM 845 C C . SER A 1 105 ? 1.800 3.809 8.702 1.00 93.38 105 SER A C 1
ATOM 847 O O . SER A 1 105 ? 1.577 3.058 7.751 1.00 93.38 105 SER A O 1
ATOM 849 N N . ILE A 1 106 ? 3.046 4.134 9.074 1.00 95.06 106 ILE A N 1
ATOM 850 C CA . ILE A 1 106 ? 4.256 3.566 8.450 1.00 95.06 106 ILE A CA 1
ATOM 851 C C . ILE A 1 106 ? 4.322 2.056 8.705 1.00 95.06 106 ILE A C 1
ATOM 853 O O . ILE A 1 106 ? 4.512 1.293 7.758 1.00 95.06 106 ILE A O 1
ATOM 857 N N . ALA A 1 107 ? 4.090 1.613 9.944 1.00 96.31 107 ALA A N 1
ATOM 858 C CA . ALA A 1 107 ? 4.052 0.192 10.283 1.00 96.31 107 ALA A CA 1
ATOM 859 C C . ALA A 1 107 ? 2.974 -0.562 9.485 1.00 96.31 107 ALA A C 1
ATOM 861 O O . ALA A 1 107 ? 3.221 -1.651 8.962 1.00 96.31 107 ALA A O 1
ATOM 862 N N . CYS A 1 108 ? 1.795 0.042 9.299 1.00 96.25 108 CYS A N 1
ATOM 863 C CA . CYS A 1 108 ? 0.751 -0.501 8.430 1.00 96.25 108 CYS A CA 1
ATOM 864 C C . CYS A 1 108 ? 1.216 -0.622 6.982 1.00 96.25 108 CYS A C 1
ATOM 866 O O . CYS A 1 108 ? 0.980 -1.653 6.360 1.00 96.25 108 CYS A O 1
ATOM 868 N N . TYR A 1 109 ? 1.891 0.394 6.442 1.00 95.50 109 TYR A N 1
ATOM 869 C CA . TYR A 1 109 ? 2.407 0.341 5.077 1.00 95.50 109 TYR A CA 1
ATOM 870 C C . TYR A 1 109 ? 3.459 -0.763 4.897 1.00 95.50 109 TYR A C 1
ATOM 872 O O . TYR A 1 109 ? 3.348 -1.556 3.963 1.00 95.50 109 TYR A O 1
ATOM 880 N N . ILE A 1 110 ? 4.419 -0.885 5.821 1.00 95.19 110 ILE A N 1
ATOM 881 C CA . ILE A 1 110 ? 5.414 -1.972 5.822 1.00 95.19 110 ILE A CA 1
ATOM 882 C C . ILE A 1 110 ? 4.714 -3.337 5.884 1.00 95.19 110 ILE A C 1
ATOM 884 O O . ILE A 1 110 ? 4.996 -4.227 5.080 1.00 95.19 110 ILE A O 1
ATOM 888 N N . SER A 1 11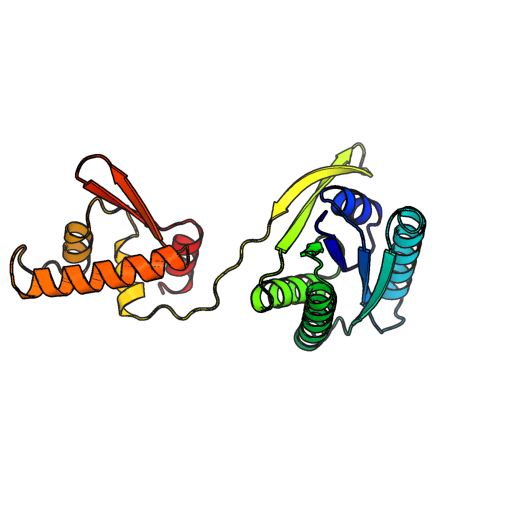1 ? 3.749 -3.487 6.791 1.00 95.88 111 SER A N 1
ATOM 889 C CA . SER A 1 111 ? 2.990 -4.729 6.966 1.00 95.88 111 SER A CA 1
ATOM 890 C C . SER A 1 111 ? 2.187 -5.091 5.721 1.00 95.88 111 SER A C 1
ATOM 892 O O . SER A 1 111 ? 2.167 -6.252 5.305 1.00 95.88 111 SER A O 1
ATOM 894 N N . ALA A 1 112 ? 1.555 -4.099 5.096 1.00 95.19 112 ALA A N 1
ATOM 895 C CA . ALA A 1 112 ? 0.805 -4.240 3.857 1.00 95.19 112 ALA A CA 1
ATOM 896 C C . ALA A 1 112 ? 1.707 -4.689 2.701 1.00 95.19 112 ALA A C 1
ATOM 898 O O . ALA A 1 112 ? 1.349 -5.623 1.986 1.00 95.19 112 ALA A O 1
ATOM 899 N N . LEU A 1 113 ? 2.898 -4.093 2.566 1.00 91.88 113 LEU A N 1
ATOM 900 C CA . LEU A 1 113 ? 3.893 -4.480 1.562 1.00 91.88 113 LEU A CA 1
ATOM 901 C C . LEU A 1 113 ? 4.361 -5.929 1.738 1.00 91.88 113 LEU A C 1
ATOM 903 O O . LEU A 1 113 ? 4.333 -6.700 0.780 1.00 91.88 113 LEU A O 1
ATOM 907 N N . LEU A 1 114 ? 4.768 -6.313 2.952 1.00 90.62 114 LEU A N 1
ATOM 908 C CA . LEU A 1 114 ? 5.319 -7.647 3.227 1.00 90.62 114 LEU A CA 1
ATOM 909 C C . LEU A 1 114 ? 4.269 -8.754 3.117 1.00 90.62 114 LEU A C 1
ATOM 911 O O . LEU A 1 114 ? 4.573 -9.870 2.698 1.00 90.62 114 LEU A O 1
ATOM 915 N N . SER A 1 115 ? 3.026 -8.451 3.488 1.00 92.38 115 SER A N 1
ATOM 916 C CA . SER A 1 115 ? 1.923 -9.408 3.427 1.00 92.38 115 SER A CA 1
ATOM 917 C C . SER A 1 115 ? 1.128 -9.333 2.125 1.00 92.38 115 SER A C 1
ATOM 919 O O . SER A 1 115 ? 0.279 -10.188 1.891 1.00 92.38 115 SER A O 1
ATOM 921 N N . ASN A 1 116 ? 1.359 -8.343 1.260 1.00 90.62 116 ASN A N 1
ATOM 922 C CA . ASN A 1 116 ? 0.503 -8.047 0.108 1.00 90.62 116 ASN A CA 1
ATOM 923 C C . ASN A 1 116 ? -0.976 -7.833 0.520 1.00 90.62 116 ASN A C 1
ATOM 925 O O . ASN A 1 116 ? -1.893 -8.318 -0.147 1.00 90.62 116 ASN A O 1
ATOM 929 N N . ALA A 1 117 ? -1.227 -7.226 1.687 1.00 95.00 117 ALA A N 1
ATOM 930 C CA . ALA A 1 117 ? -2.568 -6.890 2.182 1.00 95.00 117 ALA A CA 1
ATOM 931 C C . ALA A 1 117 ? -2.963 -5.485 1.739 1.00 95.00 117 ALA A C 1
ATOM 933 O O . ALA A 1 117 ? -2.153 -4.567 1.819 1.00 95.00 117 ALA A O 1
ATOM 934 N N . LYS A 1 118 ? -4.201 -5.310 1.266 1.00 95.06 118 LYS A N 1
ATOM 935 C CA . LYS A 1 118 ? -4.666 -4.016 0.750 1.00 95.06 118 LYS A CA 1
ATOM 936 C C . LYS A 1 118 ? -4.564 -2.956 1.843 1.00 95.06 118 LYS A C 1
ATOM 938 O O . LYS A 1 118 ? -4.894 -3.226 2.992 1.00 95.06 118 LYS A O 1
ATOM 943 N N . ILE A 1 119 ? -4.163 -1.749 1.475 1.00 96.56 119 ILE A N 1
ATOM 944 C CA . ILE A 1 119 ? -4.072 -0.610 2.387 1.00 96.56 119 ILE A CA 1
ATOM 945 C C . ILE A 1 119 ? -4.683 0.620 1.728 1.00 96.56 119 ILE A C 1
ATOM 947 O O . ILE A 1 119 ? -4.528 0.848 0.525 1.00 96.56 119 ILE A O 1
ATOM 951 N N . TYR A 1 120 ? -5.391 1.411 2.520 1.00 96.25 120 TYR A N 1
ATOM 952 C CA . TYR A 1 120 ? -6.008 2.645 2.065 1.00 96.25 120 TYR A CA 1
ATOM 953 C C . TYR A 1 120 ? -5.994 3.707 3.163 1.00 96.25 120 TYR A C 1
ATOM 955 O O . TYR A 1 120 ? -5.847 3.411 4.353 1.00 96.25 120 TYR A O 1
ATOM 963 N N . THR A 1 121 ? -6.168 4.954 2.742 1.00 95.31 121 THR A N 1
ATOM 964 C CA . THR A 1 121 ? -6.511 6.077 3.612 1.00 95.31 121 THR A CA 1
ATOM 965 C C . THR A 1 121 ? -7.771 6.772 3.103 1.00 95.31 121 THR A C 1
ATOM 967 O O . THR A 1 121 ? -8.202 6.553 1.970 1.00 95.31 121 THR A O 1
ATOM 970 N N . THR A 1 122 ? -8.387 7.604 3.936 1.00 93.94 122 THR A N 1
ATOM 971 C CA . THR A 1 122 ? -9.544 8.422 3.568 1.00 93.94 122 THR A CA 1
ATOM 972 C C . THR A 1 122 ? -9.243 9.908 3.707 1.00 93.94 122 THR A C 1
ATOM 974 O O . THR A 1 122 ? -8.577 10.353 4.650 1.00 93.94 122 THR A O 1
ATOM 977 N N . ILE A 1 123 ? -9.756 10.673 2.746 1.00 92.25 123 ILE A N 1
ATOM 978 C CA . ILE A 1 123 ? -9.890 12.126 2.813 1.00 92.25 123 ILE A CA 1
ATOM 979 C C . ILE A 1 123 ? -11.313 12.397 3.295 1.00 92.25 123 ILE A C 1
ATOM 981 O O . ILE A 1 123 ? -12.278 11.973 2.656 1.00 92.25 123 ILE A O 1
ATOM 985 N N . SER A 1 124 ? -11.431 13.023 4.463 1.00 91.94 124 SER A N 1
ATOM 986 C CA . SER A 1 124 ? -12.718 13.338 5.081 1.00 91.94 124 SER A CA 1
ATOM 987 C C . SER A 1 124 ? -13.417 14.467 4.328 1.00 91.94 124 SER A C 1
ATOM 989 O O . SER A 1 124 ? -12.767 15.441 3.957 1.00 91.94 124 SER A O 1
ATOM 991 N N . LYS A 1 125 ? -14.736 14.352 4.160 1.00 92.44 125 LYS A N 1
ATOM 992 C CA . LYS A 1 125 ? -15.594 15.463 3.742 1.00 92.44 125 LYS A CA 1
ATOM 993 C C . LYS A 1 125 ? -15.974 16.276 4.981 1.00 92.44 125 LYS A C 1
ATOM 995 O O . LYS A 1 125 ? -16.384 15.684 5.982 1.00 92.44 125 LYS A O 1
ATOM 1000 N N . TYR A 1 126 ? -15.853 17.597 4.892 1.00 90.31 126 TYR A N 1
ATOM 1001 C CA . TYR A 1 126 ? -16.182 18.519 5.977 1.00 90.31 126 TYR A CA 1
ATOM 1002 C C . TYR A 1 126 ? -17.340 19.442 5.593 1.00 90.31 126 TYR A C 1
ATOM 1004 O O . TYR A 1 126 ? -17.346 19.983 4.488 1.00 90.31 126 TYR A O 1
ATOM 1012 N N . GLU A 1 127 ? -18.273 19.644 6.520 1.00 91.69 127 GLU A N 1
ATOM 1013 C CA . GLU A 1 127 ? -19.309 20.686 6.476 1.00 91.69 127 GLU A CA 1
ATOM 1014 C C . GLU A 1 127 ? -19.316 21.371 7.850 1.00 91.69 127 GLU A C 1
ATOM 1016 O O . GLU A 1 127 ? -19.261 20.694 8.873 1.00 91.69 127 GLU A O 1
ATOM 1021 N N . ASP A 1 128 ? -19.261 22.705 7.878 1.00 89.56 128 ASP A N 1
ATOM 1022 C CA . ASP A 1 128 ? -19.199 23.519 9.107 1.00 89.56 128 ASP A CA 1
ATOM 1023 C C . ASP A 1 128 ? -18.120 23.099 10.129 1.00 89.56 128 ASP A C 1
ATOM 1025 O O . ASP A 1 128 ? -18.268 23.261 11.337 1.00 89.56 128 ASP A O 1
ATOM 1029 N N . GLY A 1 129 ? -16.992 22.571 9.642 1.00 84.62 129 GLY A N 1
ATOM 1030 C CA . GLY A 1 129 ? -15.873 22.111 10.475 1.00 84.62 129 GLY A CA 1
ATOM 1031 C C . GLY A 1 129 ? -16.013 20.680 11.007 1.00 84.62 129 GLY A C 1
ATOM 1032 O O . GLY A 1 129 ? -15.046 20.145 11.552 1.00 84.62 129 GLY A O 1
ATOM 1033 N N . GLU A 1 130 ? -17.150 20.028 10.772 1.00 83.81 130 GLU A N 1
ATOM 1034 C CA . GLU A 1 130 ? -17.440 18.664 11.212 1.00 83.81 130 GLU A CA 1
ATOM 1035 C C . GLU A 1 130 ? -17.256 17.644 10.084 1.00 83.81 130 GLU A C 1
ATOM 1037 O O . GLU A 1 130 ? -17.456 17.930 8.902 1.00 83.81 130 GLU A O 1
ATOM 1042 N N . VAL A 1 131 ? -16.860 16.421 10.447 1.00 85.81 131 VAL A N 1
ATOM 1043 C CA . VAL A 1 131 ? -16.705 15.323 9.482 1.00 85.81 131 VAL A CA 1
ATOM 1044 C C . VAL A 1 131 ? -18.077 14.729 9.174 1.00 85.81 131 VAL A C 1
ATOM 1046 O O . VAL A 1 131 ? -18.645 14.021 10.002 1.00 85.81 131 VAL A O 1
ATOM 1049 N N . VAL A 1 132 ? -18.570 14.950 7.955 1.00 88.56 132 VAL A N 1
ATOM 1050 C CA . VAL A 1 132 ? -19.878 14.439 7.494 1.00 88.56 132 VAL A CA 1
ATOM 1051 C C . VAL A 1 132 ? -19.777 13.195 6.608 1.00 88.56 132 VAL A C 1
ATOM 1053 O O . VAL A 1 132 ? -20.789 12.622 6.216 1.00 88.56 132 VAL A O 1
ATOM 1056 N N . GLY A 1 133 ? -18.561 12.767 6.258 1.00 90.25 133 GLY A N 1
ATOM 1057 C CA . GLY A 1 133 ? -18.357 11.580 5.430 1.00 90.25 133 GLY A CA 1
ATOM 1058 C C . GLY A 1 133 ? -16.942 11.446 4.879 1.00 90.25 133 GLY A C 1
ATOM 1059 O O . GLY A 1 133 ? -15.990 12.066 5.360 1.00 90.25 133 GLY A O 1
ATOM 1060 N N . VAL A 1 134 ? -16.809 10.637 3.827 1.00 92.31 134 VAL A N 1
ATOM 1061 C CA . VAL A 1 134 ? -15.567 10.465 3.061 1.00 92.31 134 VAL A CA 1
ATOM 1062 C C . VAL A 1 134 ? -15.718 11.159 1.713 1.00 92.31 134 VAL A C 1
ATOM 1064 O O . VAL A 1 134 ? -16.589 10.807 0.926 1.00 92.31 134 VAL A O 1
ATOM 1067 N N . GLU A 1 135 ? -14.850 12.128 1.431 1.00 94.38 135 GLU A N 1
ATOM 1068 C CA . GLU A 1 135 ? -14.754 12.747 0.105 1.00 94.38 135 GLU A CA 1
ATOM 1069 C C . GLU A 1 135 ? -14.086 11.785 -0.879 1.00 94.38 135 GLU A C 1
ATOM 1071 O O . GLU A 1 135 ? -14.510 11.631 -2.024 1.00 94.38 135 GLU A O 1
ATOM 1076 N N . LYS A 1 136 ? -13.019 11.115 -0.425 1.00 94.50 136 LYS A N 1
ATOM 1077 C CA . LYS A 1 136 ? -12.247 10.213 -1.274 1.00 94.50 136 LYS A CA 1
ATOM 1078 C C . LYS A 1 136 ? -11.575 9.102 -0.488 1.00 94.50 136 LYS A C 1
ATOM 1080 O O . LYS A 1 136 ? -10.909 9.342 0.518 1.00 94.50 136 LYS A O 1
ATOM 1085 N N . VAL A 1 137 ? -11.653 7.890 -1.027 1.00 95.12 137 VAL A N 1
ATOM 1086 C CA . VAL A 1 137 ? -10.796 6.776 -0.619 1.00 95.12 137 VAL A CA 1
ATOM 1087 C C . VAL A 1 137 ? -9.528 6.783 -1.466 1.00 95.12 137 VAL A C 1
ATOM 1089 O O . VAL A 1 137 ? -9.578 6.795 -2.697 1.00 95.12 137 VAL A O 1
ATOM 1092 N N . VAL A 1 138 ? -8.377 6.772 -0.803 1.00 95.00 138 VAL A N 1
ATOM 1093 C CA . VAL A 1 138 ? -7.057 6.765 -1.431 1.00 95.00 138 VAL A CA 1
ATOM 1094 C C . VAL A 1 138 ? -6.418 5.393 -1.203 1.00 95.00 138 VAL A C 1
ATOM 1096 O O . VAL A 1 138 ? -5.887 5.138 -0.121 1.00 95.00 138 VAL A O 1
ATOM 1099 N N . PRO A 1 139 ? -6.456 4.480 -2.189 1.00 93.81 139 PRO A N 1
ATOM 1100 C CA . PRO A 1 139 ? -5.688 3.245 -2.103 1.00 93.81 139 PRO A CA 1
ATOM 1101 C C . PRO A 1 139 ? -4.193 3.577 -2.118 1.00 93.81 139 PRO A C 1
ATOM 1103 O O . PRO A 1 139 ? -3.730 4.344 -2.968 1.00 93.81 139 PRO A O 1
ATOM 1106 N N . ILE A 1 140 ? -3.431 3.002 -1.187 1.00 92.06 140 ILE A N 1
ATOM 1107 C CA . ILE A 1 140 ? -1.985 3.227 -1.124 1.00 92.06 140 ILE A CA 1
ATOM 1108 C C . ILE A 1 140 ? -1.293 2.208 -2.041 1.00 92.06 140 ILE A C 1
ATOM 1110 O O . ILE A 1 140 ? -1.515 1.003 -1.890 1.00 92.06 140 ILE A O 1
ATOM 1114 N N . PRO A 1 141 ? -0.486 2.656 -3.021 1.00 84.88 141 PRO A N 1
ATOM 1115 C CA . PRO A 1 141 ? 0.158 1.754 -3.965 1.00 84.88 141 PRO A CA 1
ATOM 1116 C C . PRO A 1 141 ? 1.272 0.954 -3.288 1.00 84.88 141 PRO A C 1
ATOM 1118 O O . PRO A 1 141 ? 2.007 1.477 -2.454 1.00 84.88 141 PRO A O 1
ATOM 1121 N N . PHE A 1 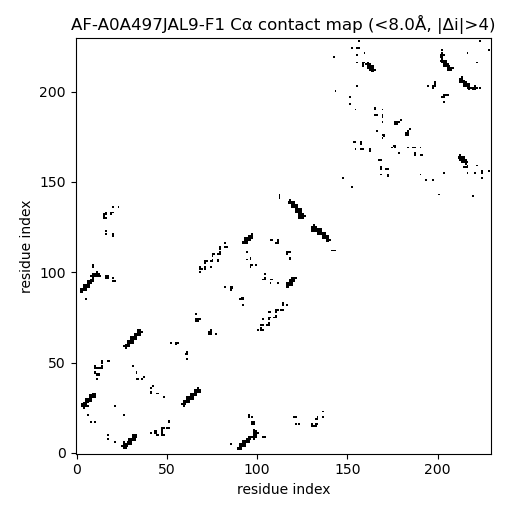142 ? 1.454 -0.297 -3.709 1.00 82.06 142 PHE A N 1
ATOM 1122 C CA . PHE A 1 142 ? 2.634 -1.062 -3.328 1.00 82.06 142 PHE A CA 1
ATOM 1123 C C . PHE A 1 142 ? 3.827 -0.665 -4.180 1.00 82.06 142 PHE A C 1
ATOM 1125 O O . PHE A 1 142 ? 3.796 -0.770 -5.408 1.00 82.06 142 PHE A O 1
ATOM 1132 N N . ILE A 1 143 ? 4.898 -0.259 -3.510 1.00 74.62 143 ILE A N 1
ATOM 1133 C CA . ILE A 1 143 ? 6.200 -0.096 -4.136 1.00 74.62 143 ILE A CA 1
ATOM 1134 C C . ILE A 1 143 ? 6.933 -1.433 -3.982 1.00 74.62 143 ILE A C 1
ATOM 1136 O O . ILE A 1 143 ? 7.219 -1.835 -2.853 1.00 74.62 143 ILE A O 1
ATOM 1140 N N . PRO A 1 144 ? 7.222 -2.160 -5.075 1.00 67.25 144 PRO A N 1
ATOM 1141 C CA . PRO A 1 144 ? 7.979 -3.395 -4.981 1.00 67.25 144 PRO A CA 1
ATOM 1142 C C . PRO A 1 144 ? 9.371 -3.085 -4.422 1.00 67.25 144 PRO A C 1
ATOM 1144 O O . PRO A 1 144 ? 10.132 -2.328 -5.023 1.00 67.25 144 PRO A O 1
ATOM 1147 N N . ILE A 1 145 ? 9.709 -3.698 -3.285 1.00 67.00 145 ILE A N 1
ATOM 1148 C CA . ILE A 1 145 ? 11.067 -3.684 -2.731 1.00 67.00 145 ILE A CA 1
ATOM 1149 C C . ILE A 1 145 ? 11.899 -4.636 -3.592 1.00 67.00 145 ILE A C 1
ATOM 1151 O O . ILE A 1 145 ? 12.020 -5.827 -3.307 1.00 67.00 145 ILE A O 1
ATOM 1155 N N . ARG A 1 146 ? 12.364 -4.145 -4.738 1.00 69.81 146 ARG A N 1
ATOM 1156 C CA . ARG A 1 146 ? 13.249 -4.880 -5.638 1.00 69.81 146 ARG A CA 1
ATOM 1157 C C . ARG A 1 146 ? 14.373 -3.967 -6.075 1.00 69.81 146 ARG A C 1
ATOM 1159 O O . ARG A 1 146 ? 14.130 -2.826 -6.479 1.00 69.81 146 ARG A O 1
ATOM 1166 N N . ASP A 1 147 ? 15.580 -4.507 -6.037 1.00 72.38 147 ASP A N 1
ATOM 1167 C CA . ASP A 1 147 ? 16.701 -3.866 -6.691 1.00 72.38 147 ASP A CA 1
ATOM 1168 C C . ASP A 1 147 ? 16.579 -4.052 -8.197 1.00 72.38 147 ASP A C 1
ATOM 1170 O O . ASP A 1 147 ? 16.407 -5.154 -8.724 1.00 72.38 147 ASP A O 1
ATOM 1174 N N . VAL A 1 148 ? 16.588 -2.913 -8.873 1.00 84.50 148 VAL A N 1
ATOM 1175 C CA . VAL A 1 148 ? 16.701 -2.809 -10.318 1.00 84.50 148 VAL A CA 1
ATOM 1176 C C . VAL A 1 148 ? 18.192 -2.836 -10.624 1.00 84.50 148 VAL A C 1
ATOM 1178 O O . VAL A 1 148 ? 18.936 -2.031 -10.068 1.00 84.50 148 VAL A O 1
ATOM 1181 N N . SER A 1 149 ? 18.629 -3.766 -11.473 1.00 89.25 149 SER A N 1
ATOM 1182 C CA . SER A 1 149 ? 20.043 -3.858 -11.862 1.00 89.25 149 SER A CA 1
ATOM 1183 C C . SER A 1 149 ? 20.475 -2.640 -12.684 1.00 89.25 149 SER A C 1
ATOM 1185 O O . SER A 1 149 ? 19.630 -1.980 -13.292 1.00 89.25 149 SER A O 1
ATOM 1187 N N . ASP A 1 150 ? 21.780 -2.382 -12.788 1.00 88.81 150 ASP A N 1
ATOM 1188 C CA . ASP A 1 150 ? 22.307 -1.251 -13.571 1.00 88.81 150 ASP A CA 1
ATOM 1189 C C . ASP A 1 150 ? 21.821 -1.275 -15.024 1.00 88.81 150 ASP A C 1
ATOM 1191 O O . ASP A 1 150 ? 21.337 -0.274 -15.544 1.00 88.81 150 ASP A O 1
ATOM 1195 N N . GLU A 1 151 ? 21.807 -2.456 -15.644 1.00 91.19 151 GLU A N 1
ATOM 1196 C CA . GLU A 1 151 ? 21.242 -2.655 -16.983 1.00 91.19 151 GLU A CA 1
ATOM 1197 C C . GLU A 1 151 ? 19.755 -2.284 -17.091 1.00 91.19 151 GLU A C 1
ATOM 1199 O O . GLU A 1 151 ? 19.293 -1.765 -18.105 1.00 91.19 151 GLU A O 1
ATOM 1204 N N . GLN A 1 152 ? 18.964 -2.596 -16.066 1.00 93.38 152 GLN A N 1
ATOM 1205 C CA . GLN A 1 152 ? 17.545 -2.256 -16.056 1.00 93.38 152 GLN A CA 1
ATOM 1206 C C . GLN A 1 152 ? 17.356 -0.761 -15.802 1.00 93.38 152 GLN A C 1
ATOM 1208 O O . GLN A 1 152 ? 16.453 -0.151 -16.375 1.00 93.38 152 GLN A O 1
ATOM 1213 N N . MET A 1 153 ? 18.219 -0.165 -14.979 1.00 91.62 153 MET A N 1
ATOM 1214 C CA . MET A 1 153 ? 18.247 1.269 -14.736 1.00 91.62 153 MET A CA 1
ATOM 1215 C C . MET A 1 153 ? 18.614 2.042 -16.007 1.00 91.62 153 MET A C 1
ATOM 1217 O O . MET A 1 153 ? 17.986 3.058 -16.294 1.00 91.62 153 MET A O 1
ATOM 1221 N N . GLU A 1 154 ? 19.559 1.542 -16.803 1.00 93.25 154 GLU A N 1
ATOM 1222 C CA . GLU A 1 154 ? 19.920 2.086 -18.118 1.00 93.25 154 GLU A CA 1
ATOM 1223 C C . GLU A 1 154 ? 18.686 2.169 -19.038 1.00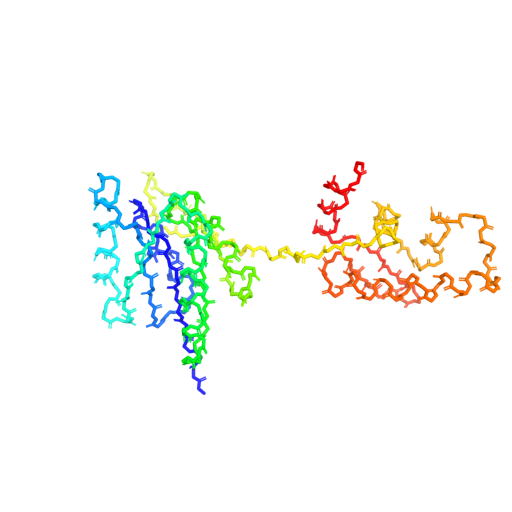 93.25 154 GLU A C 1
ATOM 1225 O O . GLU A 1 154 ? 18.368 3.236 -19.569 1.00 93.25 154 GLU A O 1
ATOM 1230 N N . ILE A 1 155 ? 17.902 1.084 -19.121 1.00 94.88 155 ILE A N 1
ATOM 1231 C CA . ILE A 1 155 ? 16.643 1.039 -19.889 1.00 94.88 155 ILE A CA 1
ATOM 1232 C C . ILE A 1 155 ? 15.616 2.044 -19.346 1.00 94.88 155 ILE A C 1
ATOM 1234 O O . ILE A 1 155 ? 14.966 2.755 -20.117 1.00 94.88 155 ILE A O 1
ATOM 1238 N N . LEU A 1 156 ? 15.449 2.123 -18.021 1.00 94.12 156 LEU A N 1
ATOM 1239 C CA . LEU A 1 156 ? 14.515 3.066 -17.398 1.00 94.12 156 LEU A CA 1
ATOM 1240 C C . LEU A 1 156 ? 14.926 4.529 -17.649 1.00 94.12 156 LEU A C 1
ATOM 1242 O O . LEU A 1 156 ? 14.064 5.363 -17.932 1.00 94.12 156 LEU A O 1
ATOM 1246 N N . LYS A 1 157 ? 16.229 4.841 -17.607 1.00 92.81 157 LYS A N 1
ATOM 1247 C CA . LYS A 1 157 ? 16.779 6.172 -17.922 1.00 92.81 157 LYS A CA 1
ATOM 1248 C C . LYS A 1 157 ? 16.578 6.526 -19.403 1.00 92.81 157 LYS A C 1
ATOM 1250 O O . LYS A 1 157 ? 16.199 7.661 -19.701 1.00 92.81 157 LYS A O 1
ATOM 1255 N N . ALA A 1 158 ? 16.724 5.567 -20.320 1.00 94.12 158 ALA A N 1
ATOM 1256 C CA . ALA A 1 158 ? 16.433 5.757 -21.747 1.00 94.12 158 ALA A CA 1
ATOM 1257 C C . ALA A 1 158 ? 14.936 6.026 -22.040 1.00 94.12 158 ALA A C 1
ATOM 1259 O O . ALA A 1 158 ? 14.585 6.625 -23.064 1.00 94.12 158 ALA A O 1
ATOM 1260 N N . LEU A 1 159 ? 14.049 5.649 -21.109 1.00 94.75 159 LEU A N 1
ATOM 1261 C CA . LEU A 1 159 ? 12.602 5.892 -21.146 1.00 94.75 159 LEU A CA 1
ATOM 1262 C C . LEU A 1 159 ? 12.159 7.222 -20.503 1.00 94.75 159 LEU A C 1
ATOM 1264 O O . LEU A 1 159 ? 10.965 7.410 -20.250 1.00 94.75 159 LEU A O 1
ATOM 1268 N N . LYS A 1 160 ? 13.066 8.195 -20.295 1.00 85.19 160 LYS A N 1
ATOM 1269 C CA . LYS A 1 160 ? 12.683 9.587 -19.943 1.00 85.19 160 LYS A CA 1
ATOM 1270 C C . LYS A 1 160 ? 11.615 10.157 -20.890 1.00 85.19 160 LYS A C 1
ATOM 1272 O O . LYS A 1 160 ? 10.793 10.973 -20.479 1.00 85.19 160 LYS A O 1
ATOM 1277 N N . ARG A 1 161 ? 11.611 9.701 -22.147 1.00 88.75 161 ARG A N 1
ATOM 1278 C CA . ARG A 1 161 ? 10.541 9.901 -23.133 1.00 88.75 161 ARG A CA 1
ATOM 1279 C C . ARG A 1 161 ? 10.033 8.546 -23.617 1.00 88.75 161 ARG A C 1
ATOM 1281 O O . ARG A 1 161 ? 10.802 7.587 -23.668 1.00 88.75 161 ARG A O 1
ATOM 1288 N N . GLU A 1 162 ? 8.765 8.483 -24.019 1.00 93.06 162 GLU A N 1
ATOM 1289 C CA . GLU A 1 162 ? 8.181 7.286 -24.638 1.00 93.06 162 GLU A CA 1
ATOM 1290 C C . GLU A 1 162 ? 9.048 6.807 -25.817 1.00 93.06 162 GLU A C 1
ATOM 1292 O O . GLU A 1 162 ? 9.613 7.613 -26.569 1.00 93.06 162 GLU A O 1
ATOM 1297 N N . ALA A 1 163 ? 9.198 5.491 -25.945 1.00 94.06 163 ALA A N 1
ATOM 1298 C CA . ALA A 1 163 ? 9.881 4.864 -27.067 1.00 94.06 163 ALA A CA 1
ATOM 1299 C C . ALA A 1 163 ? 8.854 4.121 -27.943 1.00 94.06 163 ALA A C 1
ATOM 1301 O O . ALA A 1 163 ? 8.039 3.368 -27.408 1.00 94.06 163 ALA A O 1
ATOM 1302 N N . PRO A 1 164 ? 8.877 4.298 -29.276 1.00 92.50 164 PRO A N 1
ATOM 1303 C CA . PRO A 1 164 ? 7.961 3.646 -30.208 1.00 92.50 164 PRO A CA 1
ATOM 1304 C C . PRO A 1 164 ? 8.405 2.225 -30.601 1.00 92.50 164 PRO A C 1
ATOM 1306 O O . PRO A 1 164 ? 7.702 1.549 -31.357 1.00 92.50 164 PRO A O 1
ATOM 1309 N N . SER A 1 165 ? 9.583 1.779 -30.149 1.00 93.06 165 SER A N 1
ATOM 1310 C CA . SER A 1 165 ? 10.092 0.424 -30.366 1.00 93.06 165 SER A CA 1
ATOM 1311 C C . SER A 1 165 ? 11.228 0.076 -29.395 1.00 93.06 165 SER A C 1
ATOM 1313 O O . SER A 1 165 ? 11.769 0.945 -28.713 1.00 93.06 165 SER A O 1
ATOM 1315 N N . ILE A 1 166 ? 11.609 -1.207 -29.361 1.00 93.44 166 ILE A N 1
ATOM 1316 C CA . ILE A 1 166 ? 12.827 -1.661 -28.671 1.00 93.44 166 ILE A CA 1
ATOM 1317 C C . ILE A 1 166 ? 14.079 -1.135 -29.385 1.00 93.44 166 ILE A C 1
ATOM 1319 O O . ILE A 1 166 ? 15.027 -0.748 -28.715 1.00 93.44 166 ILE A O 1
ATOM 1323 N N . ASP A 1 167 ? 14.065 -1.073 -30.718 1.00 93.00 167 ASP A N 1
ATOM 1324 C CA . ASP A 1 167 ? 15.210 -0.596 -31.503 1.00 93.00 167 ASP A CA 1
ATOM 1325 C C . ASP A 1 167 ? 15.548 0.866 -31.160 1.00 93.00 167 ASP A C 1
ATOM 1327 O O . ASP A 1 167 ? 16.714 1.216 -31.022 1.00 93.00 167 ASP A O 1
ATOM 1331 N N . GLU A 1 168 ? 14.530 1.706 -30.937 1.00 93.25 168 GLU A N 1
ATOM 1332 C CA . GLU A 1 168 ? 14.726 3.083 -30.463 1.00 93.25 168 GLU A CA 1
ATOM 1333 C C . GLU A 1 168 ? 15.388 3.123 -29.078 1.00 93.25 168 GLU A C 1
ATOM 1335 O O . GLU A 1 168 ? 16.230 3.978 -28.820 1.00 93.25 168 GLU A O 1
ATOM 1340 N N . LEU A 1 169 ? 15.019 2.215 -28.166 1.00 93.94 169 LEU A N 1
ATOM 1341 C CA . LEU A 1 169 ? 15.660 2.159 -26.850 1.00 93.94 169 LEU A CA 1
ATOM 1342 C C . LEU A 1 169 ? 17.129 1.776 -26.958 1.00 93.94 169 LEU A C 1
ATOM 1344 O O . LEU A 1 169 ? 17.955 2.407 -26.307 1.00 93.94 169 LEU A O 1
ATOM 1348 N N . ILE A 1 170 ? 17.448 0.794 -27.804 1.00 94.56 170 ILE A N 1
ATOM 1349 C CA . ILE A 1 170 ? 18.835 0.403 -28.063 1.00 94.56 170 ILE A CA 1
ATOM 1350 C C . ILE A 1 170 ? 19.602 1.596 -28.629 1.00 94.56 170 ILE A C 1
ATOM 1352 O O . ILE A 1 170 ? 20.649 1.923 -28.092 1.00 94.56 170 ILE A O 1
ATOM 1356 N N . TYR A 1 171 ? 19.053 2.301 -29.622 1.00 94.06 171 TYR A N 1
ATOM 1357 C CA . TYR A 1 171 ? 19.692 3.487 -30.198 1.00 94.06 171 TYR A CA 1
ATOM 1358 C C . TYR A 1 171 ? 19.962 4.588 -29.158 1.00 94.06 171 TYR A C 1
ATOM 1360 O O . TYR A 1 171 ? 21.016 5.214 -29.180 1.00 94.06 171 TYR A O 1
ATOM 1368 N N . ARG A 1 172 ? 19.040 4.809 -28.211 1.00 93.88 172 ARG A N 1
ATOM 1369 C CA . ARG A 1 172 ? 19.228 5.792 -27.127 1.00 93.88 172 ARG A CA 1
ATOM 1370 C C . ARG A 1 172 ? 20.284 5.382 -26.103 1.00 93.88 172 ARG A C 1
ATOM 1372 O O . ARG A 1 172 ? 20.886 6.261 -25.497 1.00 93.88 172 ARG A O 1
ATOM 1379 N N . MET A 1 173 ? 20.437 4.084 -25.853 1.00 94.00 173 MET A N 1
ATOM 1380 C CA . MET A 1 173 ? 21.386 3.549 -24.871 1.00 94.00 173 MET A CA 1
ATOM 1381 C C . MET A 1 173 ? 22.786 3.380 -25.473 1.00 94.00 173 MET A C 1
ATOM 1383 O O . MET A 1 173 ? 23.773 3.707 -24.827 1.00 94.00 173 MET A O 1
ATOM 1387 N N . LYS A 1 174 ? 22.843 2.873 -26.707 1.00 93.81 174 LYS A N 1
ATOM 1388 C CA . LYS A 1 174 ? 24.041 2.421 -27.421 1.00 93.81 174 LYS A CA 1
ATOM 1389 C C . LYS A 1 174 ? 23.951 2.805 -28.908 1.00 93.81 174 LYS A C 1
ATOM 1391 O O . LYS A 1 174 ? 23.679 1.943 -29.755 1.00 93.81 174 LYS A O 1
ATOM 1396 N N . PRO A 1 175 ? 24.092 4.100 -29.248 1.00 92.31 175 PRO A N 1
ATOM 1397 C CA . PRO A 1 175 ? 23.939 4.600 -30.619 1.00 92.31 175 PRO A CA 1
ATOM 1398 C C . PRO A 1 175 ? 24.955 4.015 -31.615 1.00 92.31 175 PRO A C 1
ATOM 1400 O O . PRO A 1 175 ? 24.709 4.020 -32.821 1.00 92.31 175 PRO A O 1
ATOM 1403 N N . GLU A 1 176 ? 26.079 3.495 -31.128 1.00 93.31 176 GLU A N 1
ATOM 1404 C CA . GLU A 1 176 ? 27.137 2.847 -31.903 1.00 93.31 176 GLU A CA 1
ATOM 1405 C C . GLU A 1 176 ? 26.727 1.485 -32.490 1.00 93.31 176 GLU A C 1
ATOM 1407 O O . GLU A 1 176 ? 27.315 1.028 -33.475 1.00 93.31 176 GLU A O 1
ATOM 1412 N N . ILE A 1 177 ? 25.694 0.840 -31.937 1.00 91.75 177 ILE A N 1
ATOM 1413 C CA . ILE A 1 177 ? 25.255 -0.481 -32.387 1.00 91.75 177 ILE A CA 1
ATOM 1414 C C . ILE A 1 177 ? 24.448 -0.359 -33.685 1.00 91.75 177 ILE A C 1
ATOM 1416 O O . ILE A 1 177 ? 23.302 0.097 -33.716 1.00 91.75 177 ILE A O 1
ATOM 1420 N N . ARG A 1 178 ? 25.023 -0.858 -34.785 1.00 89.38 178 ARG A N 1
ATOM 1421 C CA . ARG A 1 178 ? 24.365 -0.864 -36.098 1.00 89.38 178 ARG A CA 1
ATOM 1422 C C . ARG A 1 178 ? 23.134 -1.774 -36.114 1.00 89.38 178 ARG A C 1
ATOM 1424 O O . ARG A 1 178 ? 23.232 -2.981 -35.895 1.00 89.38 178 ARG A O 1
ATOM 1431 N N . LYS A 1 179 ? 21.980 -1.221 -36.502 1.00 89.81 179 LYS A N 1
ATOM 1432 C CA . LYS A 1 179 ? 20.734 -1.980 -36.680 1.00 89.81 179 LYS A CA 1
ATOM 1433 C C . LYS A 1 179 ? 20.917 -3.173 -37.626 1.00 89.81 179 LYS A C 1
ATOM 1435 O O . LYS A 1 179 ? 21.431 -3.025 -38.733 1.00 89.81 179 LYS A O 1
ATOM 1440 N N . GLY A 1 180 ? 20.448 -4.341 -37.190 1.00 86.69 180 GLY A N 1
ATOM 1441 C CA . GLY A 1 180 ? 20.525 -5.593 -37.950 1.00 86.69 180 GLY A CA 1
ATOM 1442 C C . GLY A 1 180 ? 21.835 -6.371 -37.786 1.00 86.69 180 GLY A C 1
ATOM 1443 O O . GLY A 1 180 ? 21.940 -7.465 -38.332 1.00 86.69 180 GLY A O 1
ATOM 1444 N N . SER A 1 181 ? 22.809 -5.858 -37.022 1.00 92.12 181 SER A N 1
ATOM 1445 C CA . SER A 1 181 ? 24.001 -6.626 -36.650 1.00 92.12 181 SER A CA 1
ATOM 1446 C C . SER A 1 181 ? 23.668 -7.755 -35.661 1.00 92.12 181 SER A C 1
ATOM 1448 O O . SER A 1 181 ? 22.630 -7.742 -34.989 1.00 92.12 181 SER A O 1
ATOM 1450 N N . ASN A 1 182 ? 24.574 -8.728 -35.528 1.00 92.31 182 ASN A N 1
ATOM 1451 C CA . ASN A 1 182 ? 24.460 -9.773 -34.503 1.00 92.31 182 ASN A CA 1
ATOM 1452 C C . ASN A 1 182 ? 24.401 -9.174 -33.089 1.00 92.31 182 ASN A C 1
ATOM 1454 O O . ASN A 1 182 ? 23.607 -9.615 -32.259 1.00 92.31 182 ASN A O 1
ATOM 1458 N N . GLU A 1 183 ? 25.184 -8.122 -32.846 1.00 92.88 183 GLU A N 1
ATOM 1459 C CA . GLU A 1 183 ? 25.197 -7.379 -31.586 1.00 92.88 183 GLU A CA 1
ATOM 1460 C C . GLU A 1 183 ? 23.848 -6.696 -31.309 1.00 92.88 183 GLU A C 1
ATOM 1462 O O . GLU A 1 18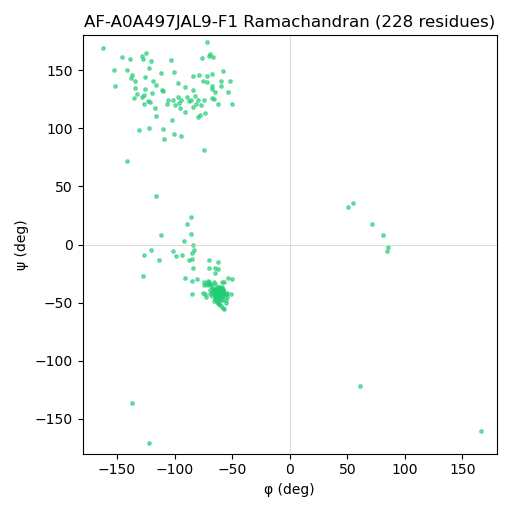3 ? 23.288 -6.854 -30.225 1.00 92.88 183 GLU A O 1
ATOM 1467 N N . HIS A 1 184 ? 23.250 -6.046 -32.315 1.00 94.19 184 HIS A N 1
ATOM 1468 C CA . HIS A 1 184 ? 21.912 -5.457 -32.207 1.00 94.19 184 HIS A CA 1
ATOM 1469 C C . HIS A 1 184 ? 20.847 -6.503 -31.860 1.00 94.19 184 HIS A C 1
ATOM 1471 O O . HIS A 1 184 ? 19.977 -6.265 -31.021 1.00 94.19 184 HIS A O 1
ATOM 1477 N N . ASN A 1 185 ? 20.899 -7.677 -32.494 1.00 92.62 185 ASN A N 1
ATOM 1478 C CA . ASN A 1 185 ? 19.937 -8.749 -32.236 1.00 92.62 185 ASN A CA 1
ATOM 1479 C C . ASN A 1 185 ? 20.073 -9.311 -30.811 1.00 92.62 185 ASN A C 1
ATOM 1481 O O . ASN A 1 185 ? 19.054 -9.570 -30.161 1.00 92.62 185 ASN A O 1
ATOM 1485 N N . SER A 1 186 ? 21.308 -9.430 -30.313 1.00 94.25 186 SER A N 1
ATOM 1486 C CA . SER A 1 186 ? 21.595 -9.808 -28.925 1.00 94.25 186 SER A CA 1
ATOM 1487 C C . SER A 1 186 ? 21.036 -8.779 -27.933 1.00 94.25 186 SER A C 1
ATOM 1489 O O . SER A 1 186 ? 20.248 -9.128 -27.047 1.00 94.25 186 SER A O 1
ATOM 1491 N N . GLU A 1 187 ? 21.323 -7.489 -28.143 1.00 94.88 187 GLU A N 1
ATOM 1492 C CA . GLU A 1 187 ? 20.810 -6.412 -27.287 1.00 94.88 187 GLU A CA 1
ATOM 1493 C C . GLU A 1 187 ? 19.283 -6.332 -27.312 1.00 94.88 187 GLU A C 1
ATOM 1495 O O . GLU A 1 187 ? 18.643 -6.141 -26.276 1.00 94.88 187 GLU A O 1
ATOM 1500 N N . ARG A 1 188 ? 18.659 -6.567 -28.468 1.00 94.88 188 ARG A N 1
ATOM 1501 C CA . ARG A 1 188 ? 17.199 -6.611 -28.585 1.00 94.88 188 ARG A CA 1
ATOM 1502 C C . ARG A 1 188 ? 16.583 -7.724 -27.745 1.00 94.88 188 ARG A C 1
ATOM 1504 O O . ARG A 1 188 ? 15.555 -7.493 -27.098 1.00 94.88 188 ARG A O 1
ATOM 1511 N N . ALA A 1 189 ? 17.192 -8.909 -27.720 1.00 94.88 189 ALA A N 1
ATOM 1512 C CA . ALA A 1 189 ? 16.750 -10.003 -26.858 1.00 94.88 189 ALA A CA 1
ATOM 1513 C C . ALA A 1 189 ? 16.908 -9.643 -25.368 1.00 94.88 189 ALA A C 1
ATOM 1515 O O . ALA A 1 189 ? 15.963 -9.828 -24.588 1.00 94.88 189 ALA A O 1
ATOM 1516 N N . ARG A 1 190 ? 18.052 -9.052 -24.993 1.00 95.81 190 ARG A N 1
ATOM 1517 C CA . ARG A 1 190 ? 18.347 -8.585 -23.628 1.00 95.81 190 ARG A CA 1
ATOM 1518 C C . ARG A 1 190 ? 17.340 -7.536 -23.148 1.00 95.81 190 ARG A C 1
ATOM 1520 O O . ARG A 1 190 ? 16.696 -7.728 -22.113 1.00 95.81 190 ARG A O 1
ATOM 1527 N N . VAL A 1 191 ? 17.131 -6.470 -23.924 1.00 95.69 191 VAL A N 1
ATOM 1528 C CA . VAL A 1 191 ? 16.186 -5.389 -23.596 1.00 95.69 191 VAL A CA 1
ATOM 1529 C C . VAL A 1 191 ? 14.756 -5.923 -23.522 1.00 95.69 191 VAL A C 1
ATOM 1531 O O . VAL A 1 191 ? 14.035 -5.613 -22.574 1.00 95.69 191 VAL A O 1
ATOM 1534 N N . SER A 1 192 ? 14.343 -6.791 -24.452 1.00 95.00 192 SER A N 1
ATOM 1535 C CA . SER A 1 192 ? 13.017 -7.424 -24.405 1.00 95.00 192 SER A CA 1
ATOM 1536 C C . SER A 1 192 ? 12.804 -8.241 -23.123 1.00 95.00 192 SER A C 1
ATOM 1538 O O . SER A 1 192 ? 11.745 -8.168 -22.490 1.00 95.00 192 SER A O 1
ATOM 1540 N N . HIS A 1 193 ? 13.815 -9.002 -22.697 1.00 95.19 193 HIS A N 1
ATOM 1541 C CA . HIS A 1 193 ? 13.767 -9.759 -21.450 1.00 95.19 193 HIS A CA 1
ATOM 1542 C C . HIS A 1 193 ? 13.631 -8.848 -20.219 1.00 95.19 193 HIS A C 1
ATOM 1544 O O . HIS A 1 193 ? 12.757 -9.093 -19.380 1.00 95.19 193 HIS A O 1
ATOM 1550 N N . HIS A 1 194 ? 14.412 -7.771 -20.136 1.00 95.50 194 HIS A N 1
ATOM 1551 C CA . HIS A 1 194 ? 14.315 -6.813 -19.030 1.00 95.50 194 HIS A CA 1
ATOM 1552 C C . HIS A 1 194 ? 12.992 -6.046 -19.025 1.00 95.50 194 HIS A C 1
ATOM 1554 O O . HIS A 1 194 ? 12.372 -5.927 -17.970 1.00 95.50 194 HIS A O 1
ATOM 1560 N N . LEU A 1 195 ? 12.482 -5.620 -20.185 1.00 95.62 195 LEU A N 1
ATOM 1561 C CA . LEU A 1 195 ? 11.180 -4.950 -20.291 1.00 95.62 195 LEU A CA 1
ATOM 1562 C C . LEU A 1 195 ? 10.031 -5.817 -19.766 1.00 95.62 195 LEU A C 1
ATOM 1564 O O . LEU A 1 195 ? 9.123 -5.295 -19.119 1.00 95.62 195 LEU A O 1
ATOM 1568 N N . ARG A 1 196 ? 10.074 -7.141 -19.969 1.00 93.94 196 ARG A N 1
ATOM 1569 C CA . ARG A 1 196 ? 9.084 -8.057 -19.371 1.00 93.94 196 ARG A CA 1
ATOM 1570 C C . ARG A 1 196 ? 9.132 -8.032 -17.842 1.00 93.94 196 ARG A C 1
ATOM 1572 O O . ARG A 1 196 ? 8.078 -7.996 -17.207 1.00 93.94 196 ARG A O 1
ATOM 1579 N N . LYS A 1 197 ? 10.332 -8.019 -17.247 1.00 92.38 197 LYS A N 1
ATOM 1580 C CA . LYS A 1 197 ? 10.507 -7.911 -15.787 1.00 92.38 197 LYS A CA 1
ATOM 1581 C C . LYS A 1 197 ? 10.027 -6.555 -15.269 1.00 92.38 197 LYS A C 1
ATOM 1583 O O . LYS A 1 197 ? 9.210 -6.516 -14.354 1.00 92.38 197 LYS A O 1
ATOM 1588 N N . LEU A 1 198 ? 10.452 -5.466 -15.908 1.00 93.06 198 LEU A N 1
ATOM 1589 C CA . LEU A 1 198 ? 10.067 -4.099 -15.547 1.00 93.06 198 LEU A CA 1
ATOM 1590 C C . LEU A 1 198 ? 8.554 -3.866 -15.675 1.00 93.06 198 LEU A C 1
ATOM 1592 O O . LEU A 1 198 ? 7.967 -3.200 -14.821 1.00 93.06 198 LEU A O 1
ATOM 1596 N N . LYS A 1 199 ? 7.904 -4.471 -16.680 1.00 92.88 199 LYS A N 1
ATOM 1597 C CA . LYS A 1 199 ? 6.440 -4.481 -16.808 1.00 92.88 199 LYS A CA 1
ATOM 1598 C C . LYS A 1 199 ? 5.776 -5.243 -15.669 1.00 92.88 199 LYS A C 1
ATOM 1600 O O . LYS A 1 199 ? 4.848 -4.731 -15.055 1.00 92.88 199 LYS A O 1
ATOM 1605 N N . LYS A 1 200 ? 6.271 -6.442 -15.344 1.00 89.88 200 LYS A N 1
ATOM 1606 C CA . LYS A 1 200 ? 5.757 -7.246 -14.221 1.00 89.88 200 LYS A CA 1
ATOM 1607 C C . LYS A 1 200 ? 5.865 -6.506 -12.883 1.00 89.88 200 LYS A C 1
ATOM 1609 O O . LYS A 1 200 ? 5.022 -6.698 -12.016 1.00 89.88 200 LYS A O 1
ATOM 1614 N N . TRP A 1 201 ? 6.887 -5.672 -12.711 1.00 88.94 201 TRP A N 1
ATOM 1615 C CA . TRP A 1 201 ? 7.070 -4.843 -11.515 1.00 88.94 201 TRP A CA 1
ATOM 1616 C C . TRP A 1 201 ? 6.288 -3.525 -11.551 1.00 88.94 201 TRP A C 1
ATOM 1618 O O . TRP A 1 201 ? 6.362 -2.752 -10.603 1.00 88.94 201 TRP A O 1
ATOM 1628 N N . GLY A 1 202 ? 5.550 -3.248 -12.628 1.00 90.44 202 GLY A N 1
ATOM 1629 C CA . GLY A 1 202 ? 4.761 -2.028 -12.763 1.00 90.44 202 GLY A CA 1
ATOM 1630 C C . GLY A 1 202 ? 5.594 -0.762 -12.969 1.00 90.44 202 GLY A C 1
ATOM 1631 O O . GLY A 1 202 ? 5.070 0.331 -12.772 1.00 90.44 202 GLY A O 1
ATOM 1632 N N . LEU A 1 203 ? 6.870 -0.876 -13.360 1.00 92.00 203 LEU A N 1
ATOM 1633 C CA . LEU A 1 203 ? 7.741 0.273 -13.653 1.00 92.00 203 LEU A CA 1
ATOM 1634 C C . LEU A 1 203 ? 7.572 0.767 -15.095 1.00 92.00 203 LEU A C 1
ATOM 1636 O O . LEU A 1 203 ? 7.691 1.961 -15.371 1.00 92.00 203 LEU A O 1
ATOM 1640 N N . VAL A 1 204 ? 7.258 -0.147 -16.010 1.00 94.94 204 VAL A N 1
ATOM 1641 C CA . VAL A 1 204 ? 7.072 0.136 -17.436 1.00 94.94 204 VAL A CA 1
ATOM 1642 C C . VAL A 1 204 ? 5.712 -0.377 -17.886 1.00 94.94 204 VAL A C 1
ATOM 1644 O O . VAL A 1 204 ? 5.263 -1.435 -17.455 1.00 94.94 204 VAL A O 1
ATOM 1647 N N . ASP A 1 205 ? 5.078 0.356 -18.789 1.00 94.88 205 ASP A N 1
ATOM 1648 C CA . ASP A 1 205 ? 3.921 -0.105 -19.541 1.00 94.88 205 ASP A CA 1
ATOM 1649 C C . ASP A 1 205 ? 4.287 -0.275 -21.022 1.00 94.88 205 ASP A C 1
ATOM 1651 O O . ASP A 1 205 ? 5.147 0.435 -21.555 1.00 94.88 205 ASP A O 1
ATOM 1655 N N . THR A 1 206 ? 3.654 -1.253 -21.671 1.00 92.88 206 THR A N 1
ATOM 1656 C CA . THR A 1 206 ? 3.836 -1.526 -23.100 1.00 92.88 206 THR A CA 1
ATOM 1657 C C . THR A 1 206 ? 2.500 -1.758 -23.783 1.00 92.88 206 THR A C 1
ATOM 1659 O O . THR A 1 206 ? 1.738 -2.644 -23.384 1.00 92.88 206 THR A O 1
ATOM 1662 N N . GLU A 1 207 ? 2.270 -0.998 -24.848 1.00 92.19 207 GLU A N 1
ATOM 1663 C CA . GLU A 1 207 ? 1.024 -0.959 -25.606 1.00 92.19 207 GLU A CA 1
ATOM 1664 C C . GLU A 1 207 ? 1.317 -1.206 -27.091 1.00 92.19 207 GLU A C 1
ATOM 1666 O O . GLU A 1 207 ? 2.203 -0.578 -27.678 1.00 92.19 207 GLU A O 1
ATOM 1671 N N . LYS A 1 208 ? 0.601 -2.150 -27.712 1.00 87.44 208 LYS A N 1
ATOM 1672 C CA . LYS A 1 208 ? 0.698 -2.377 -29.159 1.00 87.44 208 LYS A CA 1
ATOM 1673 C C . LYS A 1 208 ? -0.182 -1.357 -29.875 1.00 87.44 208 LYS A C 1
ATOM 1675 O O . LYS A 1 208 ? -1.389 -1.351 -29.668 1.00 87.44 208 LYS A O 1
ATOM 1680 N N . VAL A 1 209 ? 0.415 -0.549 -30.745 1.00 83.19 209 VAL A N 1
ATOM 1681 C CA . VAL A 1 209 ? -0.300 0.421 -31.584 1.00 8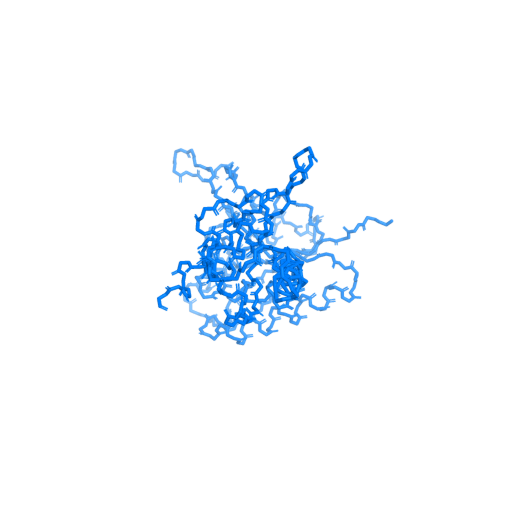3.19 209 VAL A CA 1
ATOM 1682 C C . VAL A 1 209 ? 0.004 0.106 -33.045 1.00 83.19 209 VAL A C 1
ATOM 1684 O O . VAL A 1 209 ? 1.079 0.420 -33.561 1.00 83.19 209 VAL A O 1
ATOM 1687 N N . GLY A 1 210 ? -0.934 -0.579 -33.705 1.00 81.25 210 GLY A N 1
ATOM 1688 C CA . GLY A 1 210 ? -0.743 -1.111 -35.055 1.00 81.25 210 GLY A CA 1
ATOM 1689 C C . GLY A 1 210 ? 0.413 -2.116 -35.109 1.00 81.25 210 GLY A C 1
ATOM 1690 O O . GLY A 1 210 ? 0.414 -3.113 -34.389 1.00 81.25 210 GLY A O 1
ATOM 1691 N N . LYS A 1 211 ? 1.416 -1.839 -35.954 1.00 74.94 211 LYS A N 1
ATOM 1692 C CA . LYS A 1 211 ? 2.652 -2.639 -36.061 1.00 74.94 211 LYS A CA 1
ATOM 1693 C C . LYS A 1 211 ? 3.732 -2.244 -35.039 1.00 74.94 211 LYS A C 1
ATOM 1695 O O . LYS A 1 211 ? 4.742 -2.936 -34.938 1.00 74.94 211 LYS A O 1
ATOM 1700 N N . ASN A 1 212 ? 3.526 -1.161 -34.285 1.00 77.62 212 ASN A N 1
ATOM 1701 C CA . ASN A 1 212 ? 4.524 -0.585 -33.384 1.00 77.62 212 ASN A CA 1
ATOM 1702 C C . ASN A 1 212 ? 4.241 -0.921 -31.912 1.00 77.62 212 ASN A C 1
ATOM 1704 O O . ASN A 1 212 ? 3.114 -1.241 -31.525 1.00 77.62 212 ASN A O 1
ATOM 1708 N N . LEU A 1 213 ? 5.282 -0.831 -31.082 1.00 85.31 213 LEU A N 1
ATOM 1709 C CA . LEU A 1 213 ? 5.211 -1.067 -29.641 1.00 85.31 213 LEU A CA 1
ATOM 1710 C C . LEU A 1 213 ? 5.551 0.226 -28.905 1.00 85.31 213 LEU A C 1
ATOM 1712 O O . LEU A 1 213 ? 6.707 0.632 -28.886 1.00 85.31 213 LEU A O 1
ATOM 1716 N N . ARG A 1 214 ? 4.573 0.842 -28.248 1.00 92.69 214 ARG A N 1
ATOM 1717 C CA . ARG A 1 214 ? 4.827 1.985 -27.369 1.00 92.69 214 ARG A CA 1
ATOM 1718 C C . ARG A 1 214 ? 5.280 1.495 -26.005 1.00 92.69 214 ARG A C 1
ATOM 1720 O O . ARG A 1 214 ? 4.625 0.648 -25.401 1.00 92.69 214 ARG A O 1
ATOM 1727 N N . ILE A 1 215 ? 6.402 2.023 -25.535 1.00 95.88 215 ILE A N 1
ATOM 1728 C CA . ILE A 1 215 ? 7.037 1.677 -24.264 1.00 95.88 215 ILE A CA 1
ATOM 1729 C C . ILE A 1 215 ? 7.173 2.965 -23.455 1.00 95.88 215 ILE A C 1
ATOM 1731 O O . ILE A 1 215 ? 7.786 3.929 -23.919 1.00 95.88 215 ILE A O 1
ATOM 1735 N N . ARG A 1 216 ? 6.612 2.994 -22.243 1.00 96.44 216 ARG A N 1
ATOM 1736 C CA . ARG A 1 216 ? 6.603 4.192 -21.386 1.00 96.44 216 ARG A CA 1
ATOM 1737 C C . ARG A 1 216 ? 6.820 3.851 -19.919 1.00 96.44 216 ARG A C 1
ATOM 1739 O O . ARG A 1 216 ? 6.403 2.792 -19.455 1.00 96.44 216 ARG A O 1
ATOM 1746 N N . LEU A 1 217 ? 7.416 4.777 -19.168 1.00 95.88 217 LEU A N 1
ATOM 1747 C CA . LEU A 1 217 ? 7.435 4.692 -17.706 1.00 95.88 217 LEU A CA 1
ATOM 1748 C C . LEU A 1 217 ? 6.020 4.870 -17.147 1.00 95.88 217 LEU A C 1
ATOM 1750 O O . LEU A 1 217 ? 5.294 5.792 -17.535 1.00 95.88 217 LEU A O 1
ATOM 1754 N N . THR A 1 218 ? 5.657 4.039 -16.174 1.00 93.81 218 THR A N 1
ATOM 1755 C CA . THR A 1 218 ? 4.487 4.301 -15.325 1.00 93.81 218 THR A CA 1
ATOM 1756 C C . THR A 1 218 ? 4.778 5.465 -14.370 1.00 93.81 218 THR A C 1
ATOM 1758 O O . THR A 1 218 ? 5.909 5.946 -14.276 1.00 93.81 218 THR A O 1
ATOM 1761 N N . LYS A 1 219 ? 3.776 5.920 -13.602 1.00 91.25 219 LYS A N 1
ATOM 1762 C CA . LYS A 1 219 ? 4.017 6.891 -12.515 1.00 91.25 219 LYS A CA 1
ATOM 1763 C C . LYS A 1 219 ? 5.069 6.373 -11.524 1.00 91.25 219 LYS A C 1
ATOM 1765 O O . LYS A 1 219 ? 5.965 7.122 -11.156 1.00 91.25 219 LYS A O 1
ATOM 1770 N N . LEU A 1 220 ? 5.000 5.088 -11.166 1.00 88.75 220 LEU A N 1
ATOM 1771 C CA . LEU A 1 220 ? 5.983 4.440 -10.299 1.00 88.75 220 LEU A CA 1
ATOM 1772 C C . LEU A 1 220 ? 7.374 4.392 -10.950 1.00 88.75 220 LEU A C 1
ATOM 1774 O O . LEU A 1 220 ? 8.356 4.736 -10.301 1.00 88.75 220 LEU A O 1
ATOM 1778 N N . GLY A 1 221 ? 7.461 4.037 -12.236 1.00 90.81 221 GLY A N 1
ATOM 1779 C CA . GLY A 1 221 ? 8.725 4.046 -12.979 1.00 90.81 221 GLY A CA 1
ATOM 1780 C C . GLY A 1 221 ? 9.391 5.422 -13.002 1.00 90.81 221 GLY A C 1
ATOM 1781 O O . GLY A 1 221 ? 10.597 5.522 -12.800 1.00 90.81 221 GLY A O 1
ATOM 1782 N N . LYS A 1 222 ? 8.604 6.494 -13.167 1.00 91.81 222 LYS A N 1
ATOM 1783 C CA . LYS A 1 222 ? 9.103 7.879 -13.106 1.00 91.81 222 LYS A CA 1
ATOM 1784 C C . LYS A 1 222 ? 9.669 8.228 -11.730 1.00 91.81 222 LYS A C 1
ATOM 1786 O O . LYS A 1 222 ? 10.754 8.794 -11.661 1.00 91.81 222 LYS A O 1
ATOM 1791 N N . VAL A 1 223 ? 8.967 7.862 -10.653 1.00 88.81 223 VAL A N 1
ATOM 1792 C CA . VAL A 1 223 ? 9.456 8.054 -9.274 1.00 88.81 223 VAL A CA 1
ATOM 1793 C C . VAL A 1 223 ? 10.762 7.288 -9.053 1.00 88.81 223 VAL A C 1
ATOM 1795 O O . VAL A 1 223 ? 11.707 7.846 -8.504 1.00 88.81 223 VAL A O 1
ATOM 1798 N N . TYR A 1 224 ? 10.845 6.045 -9.533 1.00 86.69 224 TYR A N 1
ATOM 1799 C CA . TYR A 1 224 ? 12.041 5.212 -9.392 1.00 86.69 224 TYR A CA 1
ATOM 1800 C C . TYR A 1 224 ? 13.260 5.829 -10.094 1.00 86.69 224 TYR A C 1
ATOM 1802 O O . TYR A 1 224 ? 14.329 5.936 -9.495 1.00 86.69 224 TYR A O 1
ATOM 1810 N N . VAL A 1 225 ? 13.087 6.295 -11.338 1.00 89.50 225 VAL A N 1
ATOM 1811 C CA . VAL A 1 225 ? 14.145 6.986 -12.096 1.00 89.50 225 VAL A CA 1
ATOM 1812 C C . VAL A 1 225 ? 14.544 8.300 -11.433 1.00 89.50 225 VAL A C 1
ATOM 1814 O O . VAL A 1 225 ? 15.724 8.616 -11.416 1.00 89.50 225 VAL A O 1
ATOM 1817 N N . ALA A 1 226 ? 13.603 9.063 -10.874 1.00 88.12 226 ALA A N 1
ATOM 1818 C CA . ALA A 1 226 ? 13.931 10.305 -10.176 1.00 88.12 226 ALA A CA 1
ATOM 1819 C C . ALA A 1 226 ? 14.723 10.055 -8.879 1.00 88.12 226 ALA A C 1
ATOM 1821 O O . ALA A 1 226 ? 15.668 10.781 -8.598 1.00 88.12 226 ALA A O 1
ATOM 1822 N N . GLY A 1 227 ? 14.361 9.024 -8.107 1.00 82.25 227 GLY A N 1
ATOM 1823 C CA . GLY A 1 227 ? 14.977 8.735 -6.808 1.00 82.25 227 GLY A CA 1
ATOM 1824 C C . GLY A 1 227 ? 16.322 8.003 -6.870 1.00 82.25 227 GLY A C 1
ATOM 1825 O O . GLY A 1 227 ? 17.146 8.189 -5.984 1.00 82.25 227 GLY A O 1
ATOM 1826 N N . ARG A 1 228 ? 16.558 7.174 -7.898 1.00 74.75 228 ARG A N 1
ATOM 1827 C CA . ARG A 1 228 ? 17.828 6.437 -8.105 1.00 74.75 228 ARG A CA 1
ATOM 1828 C C . ARG A 1 228 ? 18.626 6.926 -9.322 1.00 74.75 228 ARG A C 1
ATOM 1830 O O . ARG A 1 228 ? 19.567 6.272 -9.755 1.00 74.75 228 ARG A O 1
ATOM 1837 N N . GLY A 1 229 ? 18.198 8.027 -9.933 1.00 55.41 229 GLY A N 1
ATOM 1838 C CA . GLY A 1 229 ? 18.796 8.575 -11.150 1.00 55.41 229 GLY A CA 1
ATOM 1839 C C . GLY A 1 229 ? 19.888 9.614 -10.930 1.00 55.41 229 GLY A C 1
ATOM 1840 O O . GLY A 1 229 ? 20.345 10.155 -11.938 1.00 55.41 229 GLY A O 1
ATOM 1841 N N . GLY A 1 230 ? 20.252 9.889 -9.672 1.00 46.25 230 GLY A N 1
ATOM 1842 C CA . GLY A 1 230 ? 21.447 10.649 -9.296 1.00 46.25 230 GLY A CA 1
ATOM 1843 C C . GLY A 1 230 ? 22.721 9.839 -9.469 1.00 46.25 230 GLY A C 1
ATOM 1844 O O . GLY A 1 230 ? 22.631 8.592 -9.388 1.00 46.25 230 GLY A O 1
#

pLDDT: mean 91.54, std 7.5, range [46.25, 98.44]

Mean predicted aligned error: 6.59 Å

Solvent-accessible surface area (backbone atoms only — not comparable to full-atom values): 12659 Å² total; per-residue (Å²): 130,87,79,46,26,34,37,40,31,43,47,27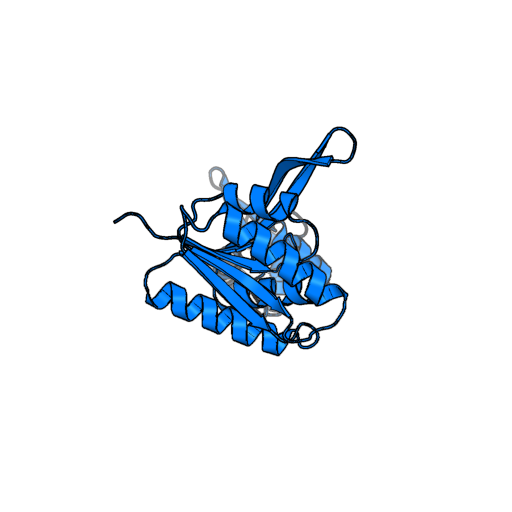,82,52,52,60,62,46,56,45,53,53,69,76,49,84,64,44,30,36,35,40,30,41,57,68,63,85,47,76,71,40,54,46,19,54,52,34,46,53,54,52,41,71,72,37,56,94,73,27,50,72,47,80,43,72,31,54,64,85,44,39,66,60,30,17,50,54,49,38,50,52,52,51,54,46,41,75,73,64,30,46,52,37,36,40,55,61,28,43,57,69,49,52,36,49,16,47,50,54,22,22,59,79,66,72,34,52,38,31,36,59,42,69,28,71,56,98,90,39,73,79,40,67,69,40,79,45,75,59,80,80,77,76,95,66,89,73,50,72,74,52,45,51,55,54,60,54,32,80,48,74,29,64,35,71,68,54,43,44,42,68,73,44,67,84,57,53,85,85,37,74,66,37,54,52,50,50,53,51,51,54,55,47,50,52,53,37,35,76,67,51,28,32,47,79,46,80,54,88,97,37,40,40,36,34,55,31,78,60,24,49,52,50,45,66,74,67,64,117

Foldseek 3Di:
DPAAEEEEEEFFQALLQRLQ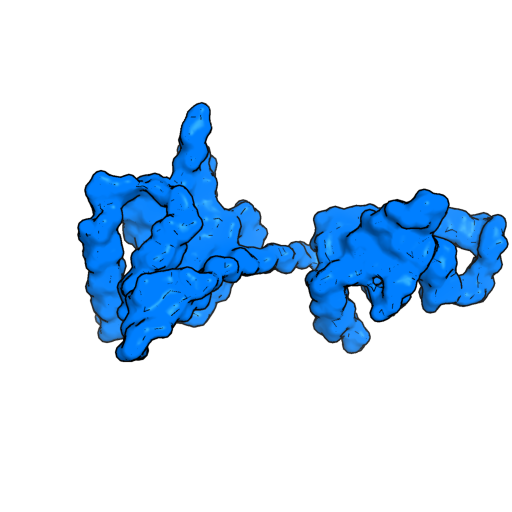LVVVDDHAEYEYEAEPDDDPRRVNRVVSLVVSCVVCVVRHHYHYHYFHLVDLVRLLVSLLVVCVVCVVVRHQYEYELAHHDPSNSSSVLSNCQVNVHWYWYFDFDDDPNDGPHTPDIGTDDHQPPDDDDPVLLLLLLLQPDKDFALLSSCCSSPVPDDPPDPVSVVSSVVSVVSLVVCVVSQQWDWDDDPPTIIIHGDPSVVVVCVVPVD